Protein AF-A0A948KLA0-F1 (afdb_monomer_lite)

Structure (mmCIF, N/CA/C/O backbone):
data_AF-A0A948KLA0-F1
#
_entry.id   AF-A0A948KLA0-F1
#
loop_
_atom_site.group_PDB
_atom_site.id
_atom_site.type_symbol
_atom_site.label_atom_id
_atom_site.label_alt_id
_atom_site.label_comp_id
_atom_site.label_asym_id
_atom_site.label_entity_id
_atom_site.label_seq_id
_atom_site.pdbx_PDB_ins_code
_atom_site.Cartn_x
_atom_site.Cartn_y
_atom_site.Cartn_z
_atom_site.occupancy
_atom_site.B_iso_or_equiv
_atom_site.auth_seq_id
_atom_site.auth_comp_id
_atom_site.auth_asym_id
_atom_site.auth_atom_id
_atom_site.pdbx_PDB_model_num
ATOM 1 N N . MET A 1 1 ? 24.707 -21.692 -65.905 1.00 50.25 1 MET A N 1
ATOM 2 C CA . MET A 1 1 ? 24.583 -21.407 -64.460 1.00 50.25 1 MET A CA 1
ATOM 3 C C . MET A 1 1 ? 23.212 -20.796 -64.246 1.00 50.25 1 MET A C 1
ATOM 5 O O . MET A 1 1 ? 22.896 -19.837 -64.937 1.00 50.25 1 MET A O 1
ATOM 9 N N . SER A 1 2 ? 22.383 -21.405 -63.399 1.00 45.25 2 SER A N 1
ATOM 10 C CA . SER A 1 2 ? 21.067 -20.872 -63.028 1.00 45.25 2 SER A CA 1
ATOM 11 C C . SER A 1 2 ? 21.257 -19.502 -62.369 1.00 45.25 2 SER A C 1
ATOM 13 O O . SER A 1 2 ? 21.913 -19.408 -61.334 1.00 45.25 2 SER A O 1
ATOM 15 N N . THR A 1 3 ? 20.729 -18.436 -62.968 1.00 53.28 3 THR A N 1
ATOM 16 C CA . THR A 1 3 ? 20.680 -17.093 -62.369 1.00 53.28 3 THR A CA 1
ATOM 17 C C . THR A 1 3 ? 19.474 -16.996 -61.434 1.00 53.28 3 THR A C 1
ATOM 19 O O . THR A 1 3 ? 18.608 -16.142 -61.619 1.00 53.28 3 THR A O 1
ATOM 22 N N . GLY A 1 4 ? 19.367 -17.942 -60.496 1.00 63.50 4 GLY A N 1
ATOM 23 C CA . GLY A 1 4 ? 18.239 -18.039 -59.577 1.00 63.50 4 GLY A CA 1
ATOM 24 C C . GLY A 1 4 ? 18.010 -16.727 -58.834 1.00 63.50 4 GLY A C 1
ATOM 25 O O . GLY A 1 4 ? 18.948 -16.128 -58.306 1.00 63.50 4 GLY A O 1
ATOM 26 N N . VAL A 1 5 ? 16.761 -16.270 -58.836 1.00 75.75 5 VAL A N 1
ATOM 27 C CA . VAL A 1 5 ? 16.339 -15.026 -58.190 1.00 75.75 5 VAL A CA 1
ATOM 28 C C . VAL A 1 5 ? 16.178 -15.284 -56.694 1.00 75.75 5 VAL A C 1
ATOM 30 O O . VAL A 1 5 ? 15.522 -16.244 -56.300 1.00 75.75 5 VAL A O 1
ATOM 33 N N . TRP A 1 6 ? 16.769 -14.426 -55.860 1.00 81.06 6 TRP A N 1
ATOM 34 C CA . TRP A 1 6 ? 16.616 -14.501 -54.408 1.00 81.06 6 TRP A CA 1
ATOM 35 C C . TRP A 1 6 ? 15.143 -14.289 -54.000 1.00 81.06 6 TRP A C 1
ATOM 37 O O . TRP A 1 6 ? 14.544 -13.285 -54.407 1.00 81.06 6 TRP A O 1
ATOM 47 N N . PRO A 1 7 ? 14.535 -15.198 -53.217 1.00 79.25 7 PRO A N 1
ATOM 48 C CA . PRO A 1 7 ? 13.134 -15.081 -52.831 1.00 79.25 7 PRO A CA 1
ATOM 49 C C . PRO A 1 7 ? 12.951 -13.968 -51.792 1.00 79.25 7 PRO A C 1
ATOM 51 O O . PRO A 1 7 ? 13.448 -14.063 -50.672 1.00 79.25 7 PRO A O 1
ATOM 54 N N . LYS A 1 8 ? 12.194 -12.923 -52.149 1.00 68.56 8 LYS A N 1
ATOM 55 C CA . LYS A 1 8 ? 11.947 -11.757 -51.279 1.00 68.56 8 LYS A CA 1
ATOM 56 C C . LYS A 1 8 ? 11.102 -12.062 -50.036 1.00 68.56 8 LYS A C 1
ATOM 58 O O . LYS A 1 8 ? 11.137 -11.299 -49.082 1.00 68.56 8 LYS A O 1
ATOM 63 N N . GLU A 1 9 ? 10.339 -13.153 -50.045 1.00 69.00 9 GLU A N 1
ATOM 64 C CA . GLU A 1 9 ? 9.280 -13.410 -49.055 1.00 69.00 9 GLU A CA 1
ATOM 65 C C . GLU A 1 9 ? 9.730 -14.259 -47.853 1.00 69.00 9 GLU A C 1
ATOM 67 O O . GLU A 1 9 ? 8.922 -14.556 -46.984 1.00 69.00 9 GLU A O 1
ATOM 72 N N . ARG A 1 10 ? 11.005 -14.675 -47.787 1.00 73.88 10 ARG A N 1
ATOM 73 C CA . ARG A 1 10 ? 11.484 -15.661 -46.790 1.00 73.88 10 ARG A CA 1
ATOM 74 C C . ARG A 1 10 ? 12.762 -15.252 -46.057 1.00 73.88 10 ARG A C 1
ATOM 76 O O . ARG A 1 10 ? 13.490 -16.101 -45.555 1.00 73.88 10 ARG A O 1
ATOM 83 N N . HIS A 1 11 ? 13.070 -13.960 -46.027 1.00 77.56 11 HIS A N 1
ATOM 84 C CA . HIS A 1 11 ? 14.331 -13.451 -45.479 1.00 77.56 11 HIS A CA 1
ATOM 85 C C . HIS A 1 11 ? 14.562 -13.874 -44.020 1.00 77.56 11 HIS A C 1
ATOM 87 O O . HIS A 1 11 ? 15.650 -14.355 -43.700 1.00 77.56 11 HIS A O 1
ATOM 93 N N . ASP A 1 12 ? 13.528 -13.793 -43.1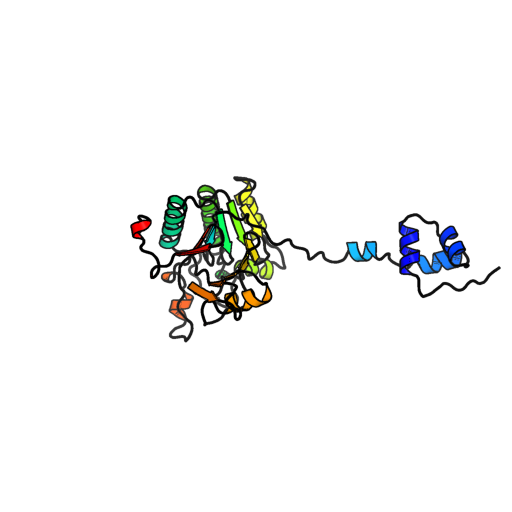83 1.00 73.44 12 ASP A N 1
ATOM 94 C CA . ASP A 1 12 ? 13.625 -14.105 -41.753 1.00 73.44 12 ASP A CA 1
ATOM 95 C C . ASP A 1 12 ? 13.822 -15.609 -41.504 1.00 73.44 12 ASP A C 1
ATOM 97 O O . ASP A 1 12 ? 14.670 -16.007 -40.707 1.00 73.44 12 ASP A O 1
ATOM 101 N N . GLU A 1 13 ? 13.115 -16.467 -42.249 1.00 82.25 13 GLU A N 1
ATOM 102 C CA . GLU A 1 13 ? 13.260 -17.928 -42.164 1.00 82.25 13 GLU A CA 1
ATOM 103 C C . GLU A 1 13 ? 14.663 -18.391 -42.586 1.00 82.25 13 GLU A C 1
ATOM 105 O O . GLU A 1 13 ? 15.268 -19.257 -41.952 1.00 82.25 13 GLU A O 1
ATOM 110 N N . LEU A 1 14 ? 15.207 -17.802 -43.656 1.00 85.88 14 LEU A N 1
ATOM 111 C CA . LEU A 1 14 ? 16.538 -18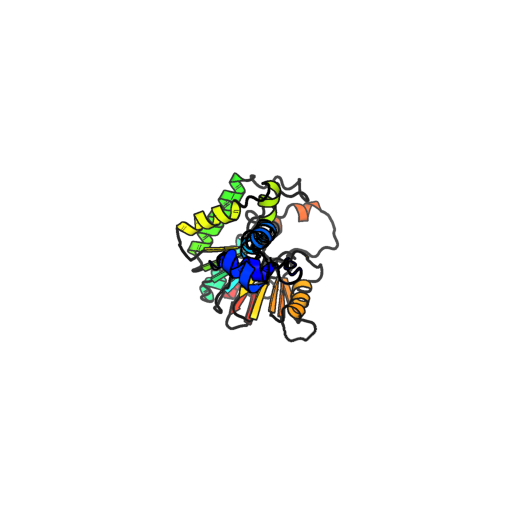.137 -44.165 1.00 85.88 14 LEU A CA 1
ATOM 112 C C . LEU A 1 14 ? 17.646 -17.607 -43.241 1.00 85.88 14 LEU A C 1
ATOM 114 O O . LEU A 1 14 ? 18.677 -18.262 -43.076 1.00 85.88 14 LEU A O 1
ATOM 118 N N . ALA A 1 15 ? 17.427 -16.458 -42.596 1.00 81.25 15 ALA A N 1
ATOM 119 C CA . ALA A 1 15 ? 18.317 -15.944 -41.561 1.00 81.25 15 ALA A CA 1
ATOM 120 C C . ALA A 1 15 ? 18.306 -16.826 -40.302 1.00 81.25 15 ALA A C 1
ATOM 122 O O . ALA A 1 15 ? 19.379 -17.105 -39.762 1.00 81.25 15 ALA A O 1
ATOM 123 N N . ALA A 1 16 ? 17.140 -17.335 -39.891 1.00 81.50 16 ALA A N 1
ATOM 124 C CA . ALA A 1 16 ? 17.010 -18.271 -38.773 1.00 81.50 16 ALA A CA 1
ATOM 125 C C . ALA A 1 16 ? 17.718 -19.613 -39.045 1.00 81.50 16 ALA A C 1
ATOM 127 O O . ALA A 1 16 ? 18.407 -20.142 -38.174 1.00 81.50 16 ALA A O 1
ATOM 128 N N . LEU A 1 17 ? 17.637 -20.145 -40.272 1.00 85.69 17 LEU A N 1
ATOM 129 C CA . LEU A 1 17 ? 18.378 -21.355 -40.661 1.00 85.69 17 LEU A CA 1
ATOM 130 C C . LEU A 1 17 ? 19.895 -21.168 -40.557 1.00 85.69 17 LEU A C 1
ATOM 132 O O . LEU A 1 17 ? 20.597 -22.079 -40.108 1.00 85.69 17 LEU A O 1
ATOM 136 N N . ARG A 1 18 ? 20.405 -19.993 -40.946 1.00 86.00 18 ARG A N 1
ATOM 137 C CA . ARG A 1 18 ? 21.824 -19.646 -40.797 1.00 86.00 18 ARG A CA 1
ATOM 138 C C . ARG A 1 18 ? 22.239 -19.623 -39.325 1.00 86.00 18 ARG A C 1
ATOM 140 O O . ARG A 1 18 ? 23.305 -20.133 -38.996 1.00 86.00 18 ARG A O 1
ATOM 147 N N . GLU A 1 19 ? 21.415 -19.062 -38.442 1.00 80.75 19 GLU A N 1
ATOM 148 C CA . GLU A 1 19 ? 21.686 -19.072 -36.996 1.00 80.75 19 GLU A CA 1
ATOM 149 C C . GLU A 1 19 ? 21.679 -20.469 -36.388 1.00 80.75 19 GLU A C 1
ATOM 151 O O . GLU A 1 19 ? 22.526 -20.777 -35.555 1.00 80.75 19 GLU A O 1
ATOM 156 N N . ALA A 1 20 ? 20.788 -21.339 -36.860 1.00 84.62 20 ALA A N 1
ATOM 157 C CA . ALA A 1 20 ? 20.754 -22.745 -36.472 1.00 84.62 20 ALA A CA 1
ATOM 158 C C . ALA A 1 20 ? 21.959 -23.560 -37.001 1.00 84.62 20 ALA A C 1
ATOM 160 O O . ALA A 1 20 ? 22.010 -24.775 -36.815 1.00 84.62 20 ALA A O 1
ATOM 161 N N . GLY A 1 21 ? 22.931 -22.916 -37.662 1.00 87.81 21 GLY A N 1
ATOM 162 C CA . GLY A 1 21 ? 24.170 -23.530 -38.145 1.00 87.81 21 GLY A CA 1
ATOM 163 C C . GLY A 1 21 ? 24.118 -24.031 -39.590 1.00 87.81 21 GLY A C 1
ATOM 164 O O . GLY A 1 21 ? 25.057 -24.690 -40.041 1.00 87.81 21 GLY A O 1
ATOM 165 N N . THR A 1 22 ? 23.056 -23.726 -40.343 1.00 91.81 22 THR A N 1
ATOM 166 C CA . THR A 1 22 ? 22.963 -24.106 -41.762 1.00 91.81 22 THR A CA 1
ATOM 167 C C . THR A 1 22 ? 23.948 -23.283 -42.591 1.00 91.81 22 THR A C 1
ATOM 169 O O . THR A 1 22 ? 23.996 -22.057 -42.494 1.00 91.81 22 THR A O 1
ATOM 172 N N . THR A 1 23 ? 24.737 -23.947 -43.439 1.00 93.69 23 THR A N 1
ATOM 173 C CA . THR A 1 23 ? 25.730 -23.261 -44.277 1.00 93.69 23 THR A CA 1
ATOM 174 C C . THR A 1 23 ? 25.061 -22.426 -45.371 1.00 93.69 23 THR A C 1
ATOM 176 O O . THR A 1 23 ? 24.019 -22.797 -45.913 1.00 93.69 23 THR A O 1
ATOM 179 N N . THR A 1 24 ? 25.698 -21.320 -45.766 1.00 90.81 24 THR A N 1
ATOM 180 C CA . THR A 1 24 ? 25.234 -20.464 -46.873 1.00 90.81 24 THR A CA 1
ATOM 181 C C . THR A 1 24 ? 25.036 -21.251 -48.169 1.00 90.81 24 THR A C 1
ATOM 183 O O . THR A 1 24 ? 24.081 -20.999 -48.899 1.00 90.81 24 THR A O 1
ATOM 186 N N . LYS A 1 25 ? 25.899 -22.241 -48.431 1.00 94.00 25 LYS A N 1
ATOM 187 C CA . LYS A 1 25 ? 25.778 -23.152 -49.572 1.00 94.00 25 LYS A CA 1
ATOM 188 C C . LYS A 1 25 ? 24.488 -23.976 -49.527 1.00 94.00 25 LYS A C 1
ATOM 190 O O . LYS A 1 25 ? 23.770 -24.015 -50.519 1.00 94.00 25 LYS A O 1
ATOM 195 N N . ALA A 1 26 ? 24.172 -24.583 -48.383 1.00 93.06 26 ALA A N 1
ATOM 196 C CA . ALA A 1 26 ? 22.939 -25.351 -48.220 1.00 93.06 26 ALA A CA 1
ATOM 197 C C . ALA A 1 26 ? 21.697 -24.456 -48.370 1.00 93.06 26 ALA A C 1
ATOM 199 O O . ALA A 1 26 ? 20.745 -24.826 -49.051 1.00 93.06 26 ALA A O 1
ATOM 200 N N . ILE A 1 27 ? 21.735 -23.236 -47.825 1.00 91.69 27 ILE A N 1
ATOM 201 C CA . ILE A 1 27 ? 20.658 -22.252 -48.004 1.00 91.69 27 ILE A CA 1
ATOM 202 C C . ILE A 1 27 ? 20.502 -21.862 -49.484 1.00 91.69 27 ILE A C 1
ATOM 204 O O . ILE A 1 27 ? 19.379 -21.793 -49.979 1.00 91.69 27 ILE A O 1
ATOM 208 N N . ALA A 1 28 ? 21.606 -21.650 -50.208 1.00 91.19 28 ALA A N 1
ATOM 209 C CA . ALA A 1 28 ? 21.594 -21.326 -51.636 1.00 91.19 28 ALA A CA 1
ATOM 210 C C . ALA A 1 28 ? 20.975 -22.447 -52.488 1.00 91.19 28 ALA A C 1
ATOM 212 O O . ALA A 1 28 ? 20.174 -22.171 -53.383 1.00 91.19 28 ALA A O 1
ATOM 213 N N . GLU A 1 29 ? 21.293 -23.705 -52.169 1.00 92.62 29 GLU A N 1
ATOM 214 C CA . GLU A 1 29 ? 20.696 -24.889 -52.796 1.00 92.62 29 GLU A CA 1
ATOM 215 C C . GLU A 1 29 ? 19.183 -24.961 -52.536 1.00 92.62 29 GLU A C 1
ATOM 217 O O . GLU A 1 29 ? 18.417 -25.196 -53.471 1.00 92.62 29 GLU A O 1
ATOM 222 N N . MET A 1 30 ? 18.733 -24.672 -51.307 1.00 90.88 30 MET A N 1
ATOM 223 C CA . MET A 1 30 ? 17.309 -24.670 -50.938 1.00 90.88 30 MET A CA 1
ATOM 224 C C . MET A 1 30 ? 16.481 -23.635 -51.707 1.00 90.88 30 MET A C 1
ATOM 226 O O . MET A 1 30 ? 15.318 -23.888 -52.017 1.00 90.88 30 MET A O 1
ATOM 230 N N . VAL A 1 31 ? 17.058 -22.468 -52.005 1.00 89.06 31 VAL A N 1
ATOM 231 C CA . VAL A 1 31 ? 16.359 -21.375 -52.708 1.00 89.06 31 VAL A CA 1
ATOM 232 C C . VAL A 1 31 ? 16.653 -21.330 -54.210 1.00 89.06 31 VAL A C 1
ATOM 234 O O . VAL A 1 31 ? 16.127 -20.471 -54.915 1.00 89.06 31 VAL A O 1
ATOM 237 N N . GLY A 1 32 ? 17.484 -22.247 -54.715 1.00 91.44 32 GLY A N 1
ATOM 238 C CA . GLY A 1 32 ? 17.813 -22.362 -56.135 1.00 91.44 32 GLY A CA 1
ATOM 239 C C . GLY A 1 32 ? 18.693 -21.235 -56.689 1.00 91.44 32 GLY A C 1
ATOM 240 O O . GLY A 1 32 ? 18.609 -20.949 -57.885 1.00 91.44 32 GLY A O 1
ATOM 241 N N . CYS A 1 33 ? 19.530 -20.594 -55.863 1.00 89.88 33 CYS A N 1
ATOM 242 C CA . CYS A 1 33 ? 20.439 -19.512 -56.269 1.00 89.88 33 CYS A CA 1
ATOM 243 C C . CYS A 1 33 ? 21.924 -19.886 -56.076 1.00 89.88 33 CYS A C 1
ATOM 245 O O . CYS A 1 33 ? 22.255 -20.996 -55.664 1.00 89.88 33 CYS A O 1
ATOM 247 N N . SER A 1 34 ? 22.848 -18.981 -56.422 1.00 91.62 34 SER A N 1
ATOM 248 C CA . SER A 1 34 ? 24.276 -19.203 -56.164 1.00 91.62 34 SER A CA 1
ATOM 249 C C . SER A 1 34 ? 24.642 -18.881 -54.712 1.00 91.62 34 SER A C 1
ATOM 251 O O . SER A 1 34 ? 24.063 -17.988 -54.095 1.00 91.62 34 SER A O 1
ATOM 253 N N . GLU A 1 35 ? 25.669 -19.548 -54.180 1.00 92.19 35 GLU A N 1
ATOM 254 C CA . GLU A 1 35 ? 26.196 -19.266 -52.835 1.00 92.19 35 GLU A CA 1
ATOM 255 C C . GLU A 1 35 ? 26.595 -17.792 -52.661 1.00 92.19 35 GLU A C 1
ATOM 257 O O . GLU A 1 35 ? 26.362 -17.200 -51.610 1.00 92.19 35 GLU A O 1
ATOM 262 N N . GLN A 1 36 ? 27.121 -17.163 -53.717 1.00 90.56 36 GLN A N 1
ATOM 263 C CA . GLN A 1 36 ? 27.480 -15.745 -53.709 1.00 90.56 36 GLN A CA 1
ATOM 264 C C . GLN A 1 36 ? 26.251 -14.830 -53.582 1.00 90.56 36 GLN A C 1
ATOM 266 O O . GLN A 1 36 ? 26.293 -13.854 -52.834 1.00 90.56 36 GLN A O 1
ATOM 271 N N . VAL A 1 37 ? 25.150 -15.153 -54.274 1.00 88.12 37 VAL A N 1
ATOM 272 C CA . VAL A 1 37 ? 23.869 -14.431 -54.161 1.00 88.12 37 VAL A CA 1
ATOM 273 C C . VAL A 1 37 ? 23.294 -14.613 -52.755 1.00 88.12 37 VAL A C 1
ATOM 275 O O . VAL A 1 37 ? 22.918 -13.628 -52.122 1.00 88.12 37 VAL A O 1
ATOM 278 N N . ALA A 1 38 ? 23.308 -15.838 -52.223 1.00 88.00 38 ALA A N 1
ATOM 279 C CA . ALA A 1 38 ? 22.848 -16.110 -50.864 1.00 88.00 38 AL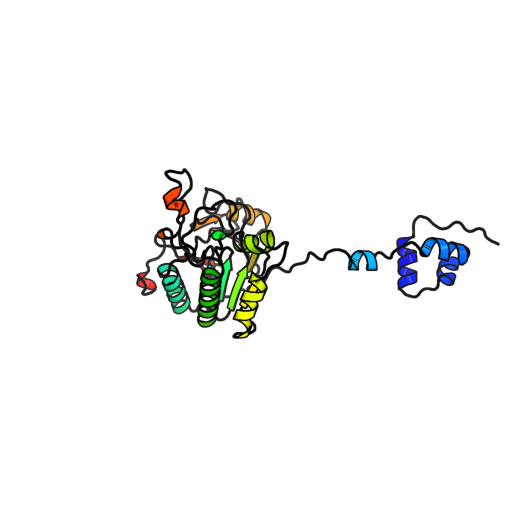A A CA 1
ATOM 280 C C . ALA A 1 38 ? 23.668 -15.376 -49.800 1.00 88.00 38 ALA A C 1
ATOM 282 O O . ALA A 1 38 ? 23.106 -14.739 -48.911 1.00 88.00 38 ALA A O 1
ATOM 283 N N . SER A 1 39 ? 24.996 -15.389 -49.925 1.00 87.75 39 SER A N 1
ATOM 284 C CA . SER A 1 39 ? 25.884 -14.652 -49.027 1.00 87.75 39 SER A CA 1
ATOM 285 C C . SER A 1 39 ? 25.620 -13.150 -49.078 1.00 87.75 39 SER A C 1
ATOM 287 O O . SER A 1 39 ? 25.641 -12.504 -48.035 1.00 87.75 39 SER A O 1
ATOM 289 N N . TYR A 1 40 ? 25.383 -12.589 -50.268 1.00 88.00 40 TYR A N 1
ATOM 290 C CA . TYR A 1 40 ? 25.121 -11.161 -50.428 1.00 88.00 40 TYR A CA 1
ATOM 291 C C . TYR A 1 40 ? 23.821 -10.731 -49.747 1.00 88.00 40 TYR A C 1
ATOM 293 O O . TYR A 1 40 ? 23.805 -9.687 -49.104 1.00 88.00 40 TYR A O 1
ATOM 301 N N . HIS A 1 41 ? 22.755 -11.523 -49.867 1.00 86.62 41 HIS A N 1
ATOM 302 C CA . HIS A 1 41 ? 21.461 -11.181 -49.280 1.00 86.62 41 HIS A CA 1
ATOM 303 C C . HIS A 1 41 ? 21.377 -11.481 -47.783 1.00 86.62 41 HIS A C 1
ATOM 305 O O . HIS A 1 41 ? 20.750 -10.721 -47.057 1.00 86.62 41 HIS A O 1
ATOM 311 N N . LEU A 1 42 ? 22.029 -12.540 -47.297 1.00 85.06 42 LEU A N 1
ATOM 312 C CA . LEU A 1 42 ? 22.005 -12.883 -45.873 1.00 85.06 42 LEU A CA 1
ATOM 313 C C . LEU A 1 42 ? 22.882 -11.961 -45.021 1.00 85.06 42 LEU A C 1
ATOM 315 O O . LEU A 1 42 ? 22.599 -11.807 -43.835 1.00 85.06 42 LEU A O 1
ATOM 319 N N . LYS A 1 43 ? 23.950 -11.362 -45.570 1.00 83.56 43 LYS A N 1
ATOM 320 C CA . LYS A 1 43 ? 24.929 -10.587 -44.779 1.00 83.56 43 LYS A CA 1
ATOM 321 C C . LYS A 1 43 ? 24.302 -9.428 -43.983 1.00 83.56 43 LYS A C 1
ATOM 323 O O . LYS A 1 43 ? 24.777 -9.156 -42.889 1.00 83.56 43 LYS A O 1
ATOM 328 N N . ASP A 1 44 ? 23.244 -8.811 -44.515 1.00 76.44 44 ASP A N 1
ATOM 329 C CA . ASP A 1 44 ? 22.586 -7.631 -43.934 1.00 76.44 44 ASP A CA 1
ATOM 330 C C . ASP A 1 44 ? 21.262 -7.977 -43.229 1.00 76.44 44 ASP A C 1
ATOM 332 O O . ASP A 1 44 ? 20.599 -7.093 -42.693 1.00 76.44 44 ASP A O 1
ATOM 336 N N . ILE A 1 45 ? 20.849 -9.252 -43.236 1.00 79.75 45 ILE A N 1
ATOM 337 C CA . ILE A 1 45 ? 19.656 -9.692 -42.507 1.00 79.75 45 ILE A CA 1
ATOM 338 C C . ILE A 1 45 ? 20.090 -10.043 -41.088 1.00 79.75 45 ILE A C 1
ATOM 340 O O . ILE A 1 45 ? 20.731 -11.077 -40.848 1.00 79.75 45 ILE A O 1
ATOM 344 N N . GLU A 1 46 ? 19.761 -9.150 -40.160 1.00 73.69 46 GLU A N 1
ATOM 345 C CA . GLU A 1 46 ? 19.887 -9.396 -38.733 1.00 73.69 46 GLU A CA 1
ATOM 346 C C . GLU A 1 46 ? 18.780 -10.370 -38.300 1.00 73.69 46 GLU A C 1
ATOM 348 O O . GLU A 1 46 ? 17.612 -10.158 -38.626 1.00 73.69 46 GLU A O 1
ATOM 353 N N . PRO A 1 47 ? 19.120 -11.483 -37.641 1.00 72.62 47 PRO A N 1
ATOM 354 C CA . PRO A 1 47 ? 18.117 -12.447 -37.216 1.00 72.62 47 PRO A CA 1
ATOM 355 C C . PRO A 1 47 ? 17.159 -11.862 -36.176 1.00 72.62 47 PRO A C 1
ATOM 357 O O . PRO A 1 47 ? 17.571 -11.119 -35.285 1.00 72.62 47 PRO A O 1
ATOM 360 N N . LEU A 1 48 ? 15.884 -12.252 -36.262 1.00 71.69 48 LEU A N 1
ATOM 361 C CA . LEU A 1 48 ? 14.842 -11.794 -35.342 1.00 71.69 48 LEU A CA 1
ATOM 362 C C . LEU A 1 48 ? 15.198 -12.071 -33.872 1.00 71.69 48 LEU A C 1
ATOM 364 O O . LEU A 1 48 ? 14.938 -11.229 -33.029 1.00 71.69 48 LEU A O 1
ATOM 368 N N . SER A 1 49 ? 15.829 -13.205 -33.565 1.00 72.12 49 SER A N 1
ATOM 369 C CA . SER A 1 49 ? 16.328 -13.564 -32.225 1.00 72.12 49 SER A CA 1
ATOM 370 C C . SER A 1 49 ? 17.244 -12.484 -31.631 1.00 72.12 49 SER A C 1
ATOM 372 O O . SER A 1 49 ? 16.989 -12.001 -30.535 1.00 72.12 49 SER A O 1
ATOM 374 N N . LYS A 1 50 ? 18.239 -12.016 -32.391 1.00 72.44 50 LYS A N 1
ATOM 375 C CA . LYS A 1 50 ? 19.150 -10.942 -31.976 1.00 72.44 50 LYS A CA 1
ATOM 376 C C . LYS A 1 50 ? 18.451 -9.600 -31.847 1.00 72.44 50 LYS A C 1
ATOM 378 O O . LYS A 1 50 ? 18.811 -8.816 -30.978 1.00 72.44 50 LYS A O 1
ATOM 383 N N . MET A 1 51 ? 17.459 -9.337 -32.701 1.00 73.94 51 MET A N 1
ATOM 384 C CA . MET A 1 51 ? 16.613 -8.156 -32.550 1.00 73.94 51 MET A CA 1
ATOM 385 C C . MET A 1 51 ? 15.778 -8.229 -31.268 1.00 73.94 51 MET A C 1
ATOM 387 O O . MET A 1 51 ? 15.647 -7.216 -30.595 1.00 73.94 51 MET A O 1
ATOM 391 N N . LEU A 1 52 ? 15.241 -9.400 -30.915 1.00 75.19 52 LEU A N 1
ATOM 392 C CA . LEU A 1 52 ? 14.496 -9.615 -29.673 1.00 75.19 52 LEU A CA 1
ATOM 393 C C . LEU A 1 52 ? 15.405 -9.480 -28.439 1.00 75.19 52 LEU A C 1
ATOM 395 O O . LEU A 1 52 ? 14.983 -8.864 -27.468 1.00 75.19 52 LEU A O 1
ATOM 399 N N . ASP A 1 53 ? 16.656 -9.948 -28.505 1.00 75.81 53 ASP A N 1
ATOM 400 C CA . ASP A 1 53 ? 17.640 -9.843 -27.412 1.00 75.81 53 ASP A CA 1
ATOM 401 C C . ASP A 1 53 ? 18.029 -8.391 -27.064 1.00 75.81 53 ASP A C 1
ATOM 403 O O . ASP A 1 53 ? 18.495 -8.120 -25.957 1.00 75.81 53 ASP A O 1
ATOM 407 N N . ILE A 1 54 ? 17.871 -7.450 -28.002 1.00 73.69 54 ILE A N 1
ATOM 408 C CA . ILE A 1 54 ? 18.148 -6.019 -27.783 1.00 73.69 54 ILE A CA 1
ATOM 409 C C . ILE A 1 54 ? 16.890 -5.204 -27.480 1.00 73.69 54 ILE A C 1
ATOM 411 O O . ILE A 1 54 ? 16.997 -3.999 -27.219 1.00 73.69 54 ILE A O 1
ATOM 415 N N . LEU A 1 55 ? 15.702 -5.815 -27.544 1.00 72.69 55 LEU A N 1
ATOM 416 C CA . LEU A 1 55 ? 14.496 -5.121 -27.124 1.00 72.69 55 LEU A CA 1
ATOM 417 C C . LEU A 1 55 ? 14.560 -4.901 -25.609 1.00 72.69 55 LEU A C 1
ATOM 419 O O . LEU A 1 55 ? 14.952 -5.803 -24.869 1.00 72.69 55 LEU A O 1
ATOM 423 N N . PRO A 1 56 ? 14.184 -3.707 -25.126 1.00 63.41 56 PRO A N 1
ATOM 424 C CA . PRO A 1 56 ? 14.029 -3.498 -23.699 1.00 63.41 56 PRO A CA 1
ATOM 425 C C . PRO A 1 56 ? 12.979 -4.473 -23.159 1.00 63.41 56 PRO A C 1
ATOM 427 O O . PRO A 1 56 ? 11.820 -4.442 -23.576 1.00 63.41 56 PRO A O 1
ATOM 430 N N . ASP A 1 57 ? 13.408 -5.330 -22.237 1.00 62.28 57 ASP A N 1
ATOM 431 C CA . ASP A 1 57 ? 12.515 -6.183 -21.471 1.00 62.28 57 ASP A CA 1
ATOM 432 C C . ASP A 1 57 ? 11.790 -5.325 -20.426 1.00 62.28 57 ASP A C 1
ATOM 434 O O . ASP A 1 57 ? 12.409 -4.656 -19.590 1.00 62.28 57 ASP A O 1
ATOM 438 N N . TYR A 1 58 ? 10.464 -5.296 -20.528 1.00 60.50 58 TYR A N 1
ATOM 439 C CA . TYR A 1 58 ? 9.583 -4.581 -19.611 1.00 60.50 58 TYR A CA 1
ATOM 440 C C . TYR A 1 58 ? 8.766 -5.535 -18.735 1.00 60.50 58 TYR A C 1
ATOM 442 O O . TYR A 1 58 ? 7.917 -5.053 -17.978 1.00 60.50 58 TYR A O 1
ATOM 450 N N . ASP A 1 59 ? 9.014 -6.849 -18.797 1.00 57.78 59 ASP A N 1
ATOM 451 C CA . ASP A 1 59 ? 8.340 -7.857 -17.978 1.00 57.78 59 ASP A CA 1
ATOM 452 C C . ASP A 1 59 ? 8.869 -7.797 -16.541 1.00 57.78 59 ASP A C 1
ATOM 454 O O . ASP A 1 59 ? 9.571 -8.672 -16.035 1.00 57.78 59 ASP A O 1
ATOM 458 N N . LYS A 1 60 ? 8.522 -6.720 -15.836 1.00 72.94 60 LYS A N 1
ATOM 459 C CA . LYS A 1 60 ? 8.671 -6.682 -14.389 1.00 72.94 60 LYS A CA 1
ATOM 460 C C . LYS A 1 60 ? 7.521 -7.466 -13.771 1.00 72.94 60 LYS A C 1
ATOM 462 O O . LYS A 1 60 ? 6.356 -7.073 -13.866 1.00 72.94 60 LYS A O 1
ATOM 467 N N . GLU A 1 61 ? 7.851 -8.580 -13.131 1.00 86.56 61 GLU A N 1
ATOM 468 C CA . GLU A 1 61 ? 6.872 -9.370 -12.396 1.00 86.56 61 GLU A CA 1
ATOM 469 C C . GLU A 1 61 ? 6.300 -8.569 -11.220 1.00 86.56 61 GLU A C 1
ATOM 471 O O . GLU A 1 61 ? 7.024 -7.985 -10.411 1.00 86.56 61 GLU A O 1
ATOM 476 N N . ILE A 1 62 ? 4.971 -8.559 -11.110 1.00 94.19 62 ILE A N 1
ATOM 477 C CA . ILE A 1 62 ? 4.284 -7.979 -9.957 1.00 94.19 62 ILE A CA 1
ATOM 478 C C . ILE A 1 62 ? 4.495 -8.904 -8.759 1.00 94.19 62 ILE A C 1
ATOM 480 O O . ILE A 1 62 ? 4.196 -10.099 -8.842 1.00 94.19 62 ILE A O 1
ATOM 484 N N . LEU A 1 63 ? 4.947 -8.345 -7.633 1.00 95.81 63 LEU A N 1
ATOM 485 C CA . LEU A 1 63 ? 5.164 -9.116 -6.410 1.00 95.81 63 LEU A CA 1
ATOM 486 C C . LEU A 1 63 ? 3.875 -9.794 -5.932 1.00 95.81 63 LEU A C 1
ATOM 488 O O . LEU A 1 63 ? 2.810 -9.173 -5.846 1.00 95.81 63 LEU A O 1
ATOM 492 N N . GLN A 1 64 ? 4.012 -11.073 -5.584 1.00 97.44 64 GLN A N 1
ATOM 493 C CA . GLN A 1 64 ? 2.933 -11.943 -5.125 1.00 97.44 64 GLN A CA 1
ATOM 494 C C . GLN A 1 64 ? 3.040 -12.162 -3.617 1.00 97.44 64 GLN A C 1
ATOM 496 O O . GLN A 1 64 ? 3.935 -12.857 -3.138 1.00 97.44 64 GLN A O 1
ATOM 501 N N . ILE A 1 65 ? 2.089 -11.615 -2.873 1.00 97.94 65 ILE A N 1
ATOM 502 C CA . ILE A 1 65 ? 1.894 -11.888 -1.455 1.00 97.94 65 ILE A CA 1
ATOM 503 C C . ILE A 1 65 ? 1.072 -13.181 -1.324 1.00 97.94 65 ILE A C 1
ATOM 505 O O . ILE A 1 65 ? -0.017 -13.272 -1.909 1.00 97.94 65 ILE A O 1
ATOM 509 N N . PRO A 1 66 ? 1.533 -14.175 -0.542 1.00 97.12 66 PRO A N 1
ATOM 510 C CA . PRO A 1 66 ? 0.769 -15.394 -0.291 1.00 97.12 66 PRO A CA 1
ATOM 511 C C . PRO A 1 66 ? -0.617 -15.112 0.306 1.00 97.12 66 PRO A C 1
ATOM 513 O O . PRO A 1 66 ? -0.798 -14.159 1.063 1.00 97.12 66 PRO A O 1
ATOM 516 N N . ASP A 1 67 ? -1.594 -15.981 0.027 1.00 97.38 67 ASP A N 1
ATOM 517 C CA . ASP A 1 67 ? -2.950 -15.884 0.589 1.00 97.38 67 ASP A CA 1
ATOM 518 C C . ASP A 1 67 ? -2.979 -16.254 2.088 1.00 97.38 67 ASP A C 1
ATOM 520 O O . ASP A 1 67 ? -3.406 -17.338 2.491 1.00 97.38 67 ASP A O 1
ATOM 524 N N . ARG A 1 68 ? -2.478 -15.351 2.936 1.00 97.25 68 ARG A N 1
ATOM 525 C CA . ARG A 1 68 ? -2.442 -15.481 4.399 1.00 97.25 68 ARG A CA 1
ATOM 526 C C . ARG A 1 68 ? -2.733 -14.136 5.076 1.00 97.25 68 ARG A C 1
ATOM 528 O O . ARG A 1 68 ? -2.787 -13.114 4.393 1.00 97.25 68 ARG A O 1
ATOM 535 N N . PRO A 1 69 ? -2.979 -14.104 6.401 1.00 98.56 69 PRO A N 1
ATOM 536 C CA . PRO A 1 69 ? -3.327 -12.865 7.083 1.00 98.56 69 PRO A CA 1
ATOM 537 C C . PRO A 1 69 ? -2.257 -11.784 6.899 1.00 98.56 69 PRO A C 1
ATOM 539 O O . PRO A 1 69 ? -1.094 -12.016 7.223 1.00 98.56 69 PRO A O 1
ATOM 542 N N . CYS A 1 70 ? -2.664 -10.610 6.424 1.00 98.75 70 CYS A N 1
ATOM 543 C CA . CYS A 1 70 ? -1.761 -9.522 6.055 1.00 98.75 70 CYS A CA 1
ATOM 544 C C . CYS A 1 70 ? -2.364 -8.172 6.454 1.00 98.75 70 CYS A C 1
ATOM 546 O O . CYS A 1 70 ? -3.552 -7.926 6.231 1.00 98.75 70 CYS A O 1
ATOM 548 N N . ALA A 1 71 ? -1.566 -7.297 7.057 1.00 98.88 71 ALA A N 1
ATOM 549 C CA . ALA A 1 71 ? -1.952 -5.912 7.280 1.00 98.88 71 ALA A CA 1
ATOM 550 C C . ALA A 1 71 ? -1.709 -5.107 6.002 1.00 98.88 71 ALA A C 1
ATOM 552 O O . ALA A 1 71 ? -0.625 -5.164 5.435 1.00 98.88 71 ALA A O 1
ATOM 553 N N . LEU A 1 72 ? -2.709 -4.353 5.557 1.00 98.88 72 LEU A N 1
ATOM 554 C CA . LEU A 1 72 ? -2.652 -3.534 4.351 1.00 98.88 72 LEU A CA 1
ATOM 555 C C . LEU A 1 72 ? -2.564 -2.070 4.771 1.00 98.88 72 LEU A C 1
ATOM 557 O O . LEU A 1 72 ? -3.511 -1.526 5.341 1.00 98.88 72 LEU A O 1
ATOM 561 N N . THR A 1 73 ? -1.420 -1.449 4.509 1.00 98.81 73 THR A N 1
ATOM 562 C CA . THR A 1 73 ? -1.125 -0.057 4.865 1.00 98.81 73 THR A CA 1
ATOM 563 C C . THR A 1 73 ? -0.661 0.711 3.636 1.00 98.81 73 THR A C 1
ATOM 565 O O . THR A 1 73 ? -0.251 0.108 2.648 1.00 98.81 73 THR A O 1
ATOM 568 N N . ALA A 1 74 ? -0.709 2.034 3.700 1.00 98.50 74 ALA A N 1
ATOM 569 C CA . ALA A 1 74 ? -0.281 2.923 2.629 1.00 98.50 74 ALA A CA 1
ATOM 570 C C . ALA A 1 74 ? 0.096 4.291 3.200 1.00 98.50 74 ALA A C 1
ATOM 572 O O . ALA A 1 74 ? -0.145 4.544 4.390 1.00 98.50 74 ALA A O 1
ATOM 573 N N . ASP A 1 75 ? 0.662 5.155 2.355 1.00 97.81 75 ASP A N 1
ATOM 574 C CA . ASP A 1 75 ? 0.748 6.600 2.592 1.00 97.81 75 ASP A CA 1
ATOM 575 C C . ASP A 1 75 ? 1.313 6.910 3.993 1.00 97.81 75 ASP A C 1
ATOM 577 O O . ASP A 1 75 ? 0.744 7.647 4.806 1.00 97.81 75 ASP A O 1
ATOM 581 N N . TRP A 1 76 ? 2.429 6.258 4.339 1.00 97.88 76 TRP A N 1
ATOM 582 C CA . TRP A 1 76 ? 3.103 6.518 5.612 1.00 97.88 76 TRP A CA 1
ATOM 583 C C . TRP A 1 76 ? 3.704 7.916 5.613 1.00 97.88 76 TRP A C 1
ATOM 585 O O . TRP A 1 76 ? 3.734 8.572 6.657 1.00 97.88 76 TRP A O 1
ATOM 595 N N . HIS A 1 77 ? 4.186 8.368 4.454 1.00 94.75 77 HIS A N 1
ATOM 596 C CA . HIS A 1 77 ? 4.881 9.635 4.294 1.00 94.75 77 HIS A CA 1
ATOM 597 C C . HIS A 1 77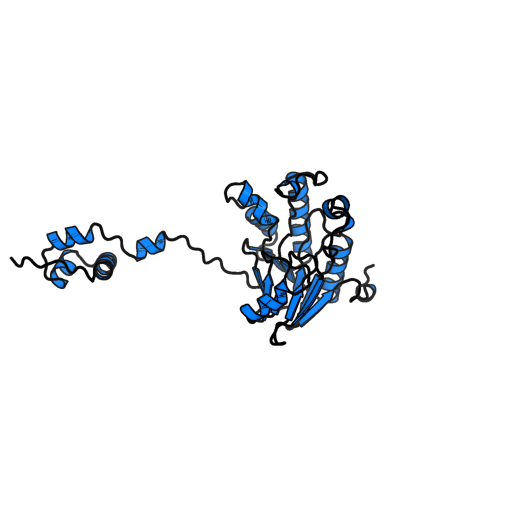 ? 5.985 9.813 5.335 1.00 94.75 77 HIS A C 1
ATOM 599 O O . HIS A 1 77 ? 6.067 10.861 5.971 1.00 94.75 77 HIS A O 1
ATOM 605 N N . ALA A 1 78 ? 6.829 8.806 5.578 1.00 93.94 78 ALA A N 1
ATOM 606 C CA . ALA A 1 78 ? 7.942 8.953 6.508 1.00 93.94 78 ALA A CA 1
ATOM 607 C C . ALA A 1 78 ? 8.805 10.168 6.098 1.00 93.94 78 ALA A C 1
ATOM 609 O O . ALA A 1 78 ? 9.199 10.254 4.933 1.00 93.94 78 ALA A O 1
ATOM 610 N N . PRO A 1 79 ? 9.085 11.109 7.028 1.00 92.31 79 PRO A N 1
ATOM 611 C CA . PRO A 1 79 ? 9.010 10.977 8.493 1.00 92.31 79 PRO A CA 1
ATOM 612 C C . PRO A 1 79 ? 7.705 11.454 9.174 1.00 92.31 79 PRO A C 1
ATOM 614 O O . PRO A 1 79 ? 7.648 11.550 10.402 1.00 92.31 79 PRO A O 1
ATOM 617 N N . TYR A 1 80 ? 6.666 11.776 8.414 1.00 92.62 80 TYR A N 1
ATOM 618 C CA . TYR A 1 80 ? 5.414 12.383 8.871 1.00 92.62 80 TYR A CA 1
ATOM 619 C C . TYR A 1 80 ? 4.327 11.390 9.299 1.00 92.62 80 TYR A C 1
ATOM 621 O O . TYR A 1 80 ? 3.217 11.812 9.627 1.00 92.62 80 TYR A O 1
ATOM 629 N N . PHE A 1 81 ? 4.635 10.094 9.373 1.00 95.31 81 PHE A N 1
ATOM 630 C CA . PHE A 1 81 ? 3.695 9.093 9.871 1.00 95.31 81 PHE A CA 1
ATOM 631 C C . PHE A 1 81 ? 3.247 9.365 11.321 1.00 95.31 81 PHE A C 1
ATOM 633 O O . PHE A 1 81 ? 3.909 10.036 12.134 1.00 95.31 81 PHE A O 1
ATOM 640 N N . SER A 1 82 ? 2.082 8.829 11.665 1.00 97.12 82 SER A N 1
ATOM 641 C CA . SER A 1 82 ? 1.495 8.905 12.991 1.00 97.12 82 SER A CA 1
ATOM 642 C C . SER A 1 82 ? 2.018 7.789 13.881 1.00 97.12 82 SER A C 1
ATOM 644 O O . SER A 1 82 ? 1.854 6.597 13.624 1.00 97.12 82 SER A O 1
ATOM 646 N N . LYS A 1 83 ? 2.605 8.195 15.009 1.00 96.50 83 LYS A N 1
ATOM 647 C CA . LYS A 1 83 ? 3.026 7.261 16.059 1.00 96.50 83 LYS A CA 1
ATOM 648 C C . LYS A 1 83 ? 1.835 6.506 16.649 1.00 96.50 83 LYS A C 1
ATOM 650 O O . LYS A 1 83 ? 2.002 5.363 17.062 1.00 96.50 83 LYS A O 1
ATOM 655 N N . LEU A 1 84 ? 0.664 7.144 16.704 1.00 97.12 84 LEU A N 1
ATOM 656 C CA . LEU A 1 84 ? -0.560 6.518 17.191 1.00 97.12 84 LEU A CA 1
ATOM 657 C C . LEU A 1 84 ? -0.997 5.393 16.248 1.00 97.12 84 LEU A C 1
ATOM 659 O O . LEU A 1 84 ? -1.179 4.266 16.697 1.00 97.12 84 LEU A O 1
ATOM 663 N N . TRP A 1 85 ? -1.059 5.663 14.942 1.00 98.12 85 TRP A N 1
ATOM 664 C CA . TRP A 1 85 ? -1.432 4.647 13.954 1.00 98.12 85 TRP A CA 1
ATOM 665 C C . TRP A 1 85 ? -0.435 3.498 13.891 1.00 98.12 85 TRP A C 1
ATOM 667 O O . TRP A 1 85 ? -0.849 2.345 13.856 1.00 98.12 85 TRP A O 1
ATOM 677 N N . LEU A 1 86 ? 0.867 3.774 14.007 1.00 98.19 86 LEU A N 1
ATOM 678 C CA . LEU A 1 86 ? 1.871 2.718 14.150 1.00 98.19 86 LEU A CA 1
ATOM 679 C C . LEU A 1 86 ? 1.611 1.832 15.383 1.00 98.19 86 LEU A C 1
ATOM 681 O O . LEU A 1 86 ? 1.666 0.609 15.281 1.00 98.19 86 LEU A O 1
ATOM 685 N N . ARG A 1 87 ? 1.311 2.418 16.550 1.00 98.12 87 ARG A N 1
ATOM 686 C CA . ARG A 1 87 ? 0.991 1.643 17.765 1.00 98.12 87 ARG A CA 1
ATOM 687 C C . ARG A 1 87 ? -0.267 0.798 17.584 1.00 98.12 87 ARG A C 1
ATOM 689 O O . ARG A 1 87 ? -0.265 -0.368 17.970 1.00 98.12 87 ARG A O 1
ATOM 696 N N . ARG A 1 88 ? -1.305 1.364 16.965 1.00 98.50 88 ARG A N 1
ATOM 697 C CA . ARG A 1 88 ? -2.555 0.664 16.639 1.00 98.50 88 ARG A CA 1
ATOM 698 C C . ARG A 1 88 ? -2.310 -0.507 15.694 1.00 98.50 88 ARG A C 1
ATOM 700 O O . ARG A 1 88 ? -2.763 -1.608 15.986 1.00 98.50 88 ARG A O 1
ATOM 707 N N . LEU A 1 89 ? -1.526 -0.307 14.635 1.00 98.69 89 LEU A N 1
ATOM 708 C CA . LEU A 1 89 ? -1.110 -1.368 13.716 1.00 98.69 89 LEU A CA 1
ATOM 709 C C . LEU A 1 89 ? -0.440 -2.521 14.468 1.00 98.69 89 LEU A C 1
ATOM 711 O O . LEU A 1 89 ? -0.851 -3.671 14.321 1.00 98.69 89 LEU A O 1
ATOM 715 N N . ILE A 1 90 ? 0.550 -2.213 15.309 1.00 98.50 90 ILE A N 1
ATOM 716 C CA . ILE A 1 90 ? 1.278 -3.222 16.088 1.00 98.50 90 ILE A CA 1
ATOM 717 C C . ILE A 1 90 ? 0.329 -3.983 17.020 1.00 98.50 90 ILE A C 1
ATOM 719 O O . ILE A 1 90 ? 0.371 -5.213 17.061 1.00 98.50 90 ILE A O 1
ATOM 723 N N . ALA A 1 91 ? -0.536 -3.279 17.750 1.00 98.44 91 ALA A N 1
ATOM 724 C CA . ALA A 1 91 ? -1.457 -3.898 18.698 1.00 98.44 91 ALA A CA 1
ATOM 725 C C . ALA A 1 91 ? -2.499 -4.788 18.012 1.00 98.44 91 ALA A C 1
ATOM 727 O O . ALA A 1 91 ? -2.695 -5.933 18.427 1.00 98.44 91 ALA A O 1
ATOM 728 N N . VAL A 1 92 ? -3.105 -4.310 16.920 1.00 98.62 92 VAL A N 1
ATOM 729 C CA . VAL A 1 92 ? -4.046 -5.090 16.105 1.00 98.62 92 VAL A CA 1
ATOM 730 C C . VAL A 1 92 ? -3.364 -6.338 15.555 1.00 98.62 92 VAL A C 1
ATOM 732 O O . VAL A 1 92 ? -3.869 -7.444 15.744 1.00 98.62 92 VAL A O 1
ATOM 735 N N . CYS A 1 93 ? -2.196 -6.195 14.926 1.00 98.50 93 CYS A N 1
ATOM 736 C CA . CYS A 1 93 ? -1.500 -7.329 14.317 1.00 98.50 93 CYS A CA 1
ATOM 737 C C . CYS A 1 93 ? -1.054 -8.354 15.362 1.00 98.50 93 CYS A C 1
ATOM 739 O O . CYS A 1 93 ? -1.231 -9.554 15.159 1.00 98.50 93 CYS A O 1
ATOM 741 N N . THR A 1 94 ? -0.566 -7.889 16.514 1.00 98.00 94 THR A N 1
ATOM 742 C CA . THR A 1 94 ? -0.199 -8.757 17.639 1.00 98.00 94 THR A CA 1
ATOM 743 C C . THR A 1 94 ? -1.411 -9.533 18.145 1.00 98.00 94 THR A C 1
ATOM 745 O O . THR A 1 94 ? -1.342 -10.754 18.271 1.00 98.00 94 THR A O 1
ATOM 748 N N . LYS A 1 95 ? -2.542 -8.853 18.381 1.00 98.00 95 LYS A N 1
ATOM 749 C CA . LYS A 1 95 ? -3.768 -9.490 18.878 1.00 98.00 95 LYS A CA 1
ATOM 750 C C . LYS A 1 95 ? -4.353 -10.489 17.877 1.00 98.00 95 LYS A C 1
ATOM 752 O O . LYS A 1 95 ? -4.837 -11.544 18.277 1.00 98.00 95 LYS A O 1
ATOM 757 N N . LEU A 1 96 ? -4.325 -10.167 16.584 1.00 97.94 96 LEU A N 1
ATOM 758 C CA . LEU A 1 96 ? -4.914 -11.001 15.532 1.00 97.94 96 LEU A CA 1
ATOM 759 C C . LEU A 1 96 ? -3.973 -12.099 15.010 1.00 97.94 96 LEU A C 1
ATOM 761 O O . LEU A 1 96 ? -4.430 -12.961 14.251 1.00 97.94 96 LEU A O 1
ATOM 765 N N . GLY A 1 97 ? -2.698 -12.082 15.414 1.00 97.94 97 GLY A N 1
ATOM 766 C CA . GLY A 1 97 ? -1.666 -12.994 14.922 1.00 97.94 97 GLY A CA 1
ATOM 767 C C . GLY A 1 97 ? -1.283 -12.738 13.461 1.00 97.94 97 GLY A C 1
ATOM 768 O O . GLY A 1 97 ? -0.957 -13.679 12.745 1.00 97.94 97 GLY A O 1
ATOM 769 N N . VAL A 1 98 ? -1.371 -11.489 13.002 1.00 98.56 98 VAL A N 1
ATOM 770 C CA . VAL A 1 98 ? -0.982 -11.079 11.644 1.00 98.56 98 VAL A CA 1
ATOM 771 C C . VAL A 1 98 ? 0.520 -10.826 11.625 1.00 98.56 98 VAL A C 1
ATOM 773 O O . VAL A 1 98 ? 1.028 -10.057 12.443 1.00 98.56 98 VAL A O 1
ATOM 776 N N . LYS A 1 99 ? 1.224 -11.497 10.712 1.00 98.25 99 LYS A N 1
ATOM 777 C CA . LYS A 1 99 ? 2.690 -11.462 10.608 1.00 98.25 99 LYS A CA 1
ATOM 778 C C . LYS A 1 99 ? 3.209 -10.873 9.306 1.00 98.25 99 LYS A C 1
ATOM 780 O O . LYS A 1 99 ? 4.391 -10.562 9.243 1.00 98.25 99 LYS A O 1
ATOM 785 N N . ASP A 1 100 ? 2.328 -10.617 8.348 1.00 98.62 100 ASP A N 1
ATOM 786 C CA . ASP A 1 100 ? 2.682 -9.990 7.081 1.00 98.62 100 ASP A CA 1
ATOM 787 C C . ASP A 1 100 ? 2.209 -8.543 7.050 1.00 98.62 100 ASP A C 1
ATOM 789 O O . ASP A 1 100 ? 1.108 -8.228 7.516 1.00 98.62 100 ASP A O 1
ATOM 793 N N . LEU A 1 101 ? 3.013 -7.684 6.434 1.00 98.88 101 LEU A N 1
ATOM 794 C CA . LEU A 1 101 ? 2.690 -6.288 6.180 1.00 98.88 101 LEU A CA 1
ATOM 795 C C . LEU A 1 101 ? 2.840 -5.981 4.691 1.00 98.88 101 LEU A C 1
ATOM 797 O O . LEU A 1 101 ? 3.902 -6.198 4.120 1.00 98.88 101 LEU A O 1
ATOM 801 N N . ALA A 1 102 ? 1.800 -5.415 4.091 1.00 98.81 102 ALA A N 1
ATOM 802 C CA . ALA A 1 102 ? 1.850 -4.763 2.794 1.00 98.81 102 ALA A CA 1
ATOM 803 C C . ALA A 1 102 ? 1.866 -3.238 2.978 1.00 98.81 102 ALA A C 1
ATOM 805 O O . ALA A 1 102 ? 1.052 -2.670 3.715 1.00 98.81 102 ALA A O 1
ATOM 806 N N . ILE A 1 103 ? 2.793 -2.582 2.289 1.00 98.75 103 ILE A N 1
ATOM 807 C CA . ILE A 1 103 ? 2.944 -1.133 2.201 1.00 98.75 103 ILE A CA 1
ATOM 808 C C . ILE A 1 103 ? 2.694 -0.751 0.745 1.00 98.75 103 ILE A C 1
ATOM 810 O O . ILE A 1 103 ? 3.505 -1.030 -0.140 1.00 98.75 103 ILE A O 1
ATOM 814 N N . VAL A 1 104 ? 1.535 -0.156 0.501 1.00 98.56 104 VAL A N 1
ATOM 815 C CA . VAL A 1 104 ? 1.025 0.140 -0.833 1.00 98.56 104 VAL A CA 1
ATOM 816 C C . VAL A 1 104 ? 1.331 1.597 -1.164 1.00 98.56 104 VAL A C 1
ATOM 818 O O . VAL A 1 104 ? 0.480 2.458 -0.988 1.00 98.56 104 VAL A O 1
ATOM 821 N N . GLY A 1 105 ? 2.566 1.863 -1.591 1.00 97.75 105 GLY A N 1
ATOM 822 C CA . GLY A 1 105 ? 3.021 3.190 -2.004 1.00 97.75 105 GLY A CA 1
ATOM 823 C C . GLY A 1 105 ? 3.236 4.205 -0.879 1.00 97.75 105 GLY A C 1
ATOM 824 O O . GLY A 1 105 ? 2.832 4.011 0.273 1.00 97.75 105 GLY A O 1
ATOM 825 N N . ASP A 1 106 ? 3.941 5.282 -1.241 1.00 97.06 106 ASP A N 1
ATOM 826 C CA . ASP A 1 106 ? 4.191 6.490 -0.447 1.00 97.06 106 ASP A CA 1
ATOM 827 C C . ASP A 1 106 ? 4.631 6.192 1.004 1.00 97.06 106 ASP A C 1
ATOM 829 O O . ASP A 1 106 ? 4.187 6.798 1.987 1.00 97.06 106 ASP A O 1
ATOM 833 N N . PHE A 1 107 ? 5.557 5.240 1.153 1.00 97.56 107 PHE A N 1
ATOM 834 C CA . PHE A 1 107 ? 6.220 4.961 2.423 1.00 97.56 107 PHE A CA 1
ATOM 835 C C . PHE A 1 107 ? 7.189 6.087 2.794 1.00 97.56 107 PHE A C 1
ATOM 837 O O . PHE A 1 107 ? 7.213 6.550 3.936 1.00 97.56 107 PHE A O 1
ATOM 844 N N . ALA A 1 108 ? 7.985 6.526 1.821 1.00 94.25 108 ALA A N 1
ATOM 845 C CA . ALA A 1 108 ? 8.996 7.565 1.911 1.00 94.25 108 ALA A CA 1
ATOM 846 C C . ALA A 1 108 ? 8.475 8.857 1.273 1.00 94.25 108 ALA A C 1
ATOM 848 O O . ALA A 1 108 ? 8.239 8.913 0.072 1.00 94.25 108 ALA A O 1
ATOM 849 N N . ASP A 1 109 ? 8.339 9.929 2.056 1.00 90.12 109 ASP A N 1
ATOM 850 C CA . ASP A 1 109 ? 7.679 11.142 1.569 1.00 90.12 109 ASP A CA 1
ATOM 851 C C . ASP A 1 109 ? 8.522 11.951 0.567 1.00 90.12 109 ASP A C 1
ATOM 853 O O . ASP A 1 109 ? 8.041 12.359 -0.496 1.00 90.12 109 ASP A O 1
ATOM 857 N N . MET A 1 110 ? 9.781 12.223 0.927 1.00 85.75 110 MET A N 1
ATOM 858 C CA . MET A 1 110 ? 10.738 12.990 0.120 1.00 85.75 110 MET A CA 1
ATOM 859 C C . MET A 1 110 ? 10.166 14.309 -0.450 1.00 85.75 110 MET A C 1
ATOM 861 O O . MET A 1 110 ? 10.509 14.727 -1.564 1.00 85.75 110 MET A O 1
ATOM 865 N N . SER A 1 111 ? 9.288 14.993 0.295 1.00 81.31 111 SER A N 1
ATOM 866 C CA . SER A 1 111 ? 8.645 16.260 -0.104 1.00 81.31 111 SER A CA 1
ATOM 867 C C . SER A 1 111 ? 9.624 17.346 -0.529 1.00 81.31 111 SER A C 1
ATOM 869 O O . SER A 1 111 ? 9.320 18.116 -1.440 1.00 81.31 111 SER A O 1
ATOM 871 N N . TRP A 1 112 ? 10.831 17.382 0.038 1.00 78.12 112 TRP A N 1
ATOM 872 C CA . TRP A 1 112 ? 11.874 18.345 -0.331 1.00 78.12 112 TRP A CA 1
ATOM 873 C C . TRP A 1 112 ? 12.334 18.225 -1.801 1.00 78.12 112 TRP A C 1
ATOM 875 O O . TRP A 1 112 ? 12.888 19.176 -2.356 1.00 78.12 112 TRP A O 1
ATOM 885 N N . ILE A 1 113 ? 12.054 17.098 -2.469 1.00 79.12 113 ILE A N 1
ATOM 886 C CA . ILE A 1 113 ? 12.296 16.875 -3.905 1.00 79.12 113 ILE A CA 1
ATOM 887 C C . ILE A 1 113 ? 11.080 17.275 -4.769 1.00 79.12 113 ILE A C 1
ATOM 889 O O . ILE A 1 113 ? 11.185 17.428 -5.997 1.00 79.12 113 ILE A O 1
ATOM 893 N N . SER A 1 114 ? 9.909 17.475 -4.162 1.00 76.19 114 SER A N 1
ATOM 894 C CA . SER A 1 114 ? 8.654 17.736 -4.867 1.00 76.19 114 SER A CA 1
ATOM 895 C C . SER A 1 114 ? 8.729 18.984 -5.753 1.00 76.19 114 SER A C 1
ATOM 897 O O . SER A 1 114 ? 9.272 20.030 -5.392 1.00 76.19 114 SER A O 1
ATOM 899 N N . ARG A 1 115 ? 8.150 18.887 -6.956 1.00 67.12 115 ARG A N 1
ATOM 900 C CA . ARG A 1 115 ? 7.950 20.049 -7.841 1.00 67.12 115 ARG A CA 1
ATOM 901 C C . ARG A 1 115 ? 6.761 20.904 -7.395 1.00 67.12 115 ARG A C 1
ATOM 903 O O . ARG A 1 115 ? 6.766 22.105 -7.649 1.00 67.12 115 ARG A O 1
ATOM 910 N N . PHE A 1 116 ? 5.776 20.291 -6.736 1.00 60.62 116 PHE A N 1
ATOM 911 C CA . PHE A 1 116 ? 4.506 20.918 -6.367 1.00 60.62 116 PHE A CA 1
ATOM 912 C C . PHE A 1 116 ? 4.583 21.673 -5.039 1.00 60.62 116 PHE A C 1
ATOM 914 O O . PHE A 1 116 ? 3.963 22.723 -4.893 1.00 60.62 116 PHE A O 1
ATOM 921 N N . VAL A 1 117 ? 5.389 21.184 -4.093 1.00 56.72 117 VAL A N 1
ATOM 922 C CA . VAL A 1 117 ? 5.491 21.759 -2.747 1.00 56.72 117 VAL A CA 1
ATOM 923 C C . VAL A 1 117 ? 6.943 22.130 -2.452 1.00 56.72 117 VAL A C 1
ATOM 925 O O . VAL A 1 117 ? 7.634 21.486 -1.680 1.00 56.72 117 VAL A O 1
ATOM 928 N N . ARG A 1 118 ? 7.426 23.240 -3.024 1.00 52.00 118 ARG A N 1
ATOM 929 C CA . ARG A 1 118 ? 8.737 23.825 -2.648 1.00 52.00 118 ARG A CA 1
ATOM 930 C C . ARG A 1 118 ? 8.757 24.447 -1.235 1.00 52.00 118 ARG A C 1
ATOM 932 O O . ARG A 1 118 ? 9.709 25.137 -0.883 1.00 52.00 118 ARG A O 1
ATOM 939 N N . LYS A 1 119 ? 7.677 24.292 -0.459 1.00 50.47 119 LYS A N 1
ATOM 940 C CA . LYS A 1 119 ? 7.420 25.016 0.800 1.00 50.47 119 LYS A CA 1
ATOM 941 C C . LYS A 1 119 ? 7.499 24.149 2.059 1.00 50.47 119 LYS A C 1
ATOM 943 O O . LYS A 1 119 ? 7.441 24.727 3.144 1.00 50.47 119 LYS A O 1
ATOM 948 N N . GLU A 1 120 ? 7.631 22.829 1.929 1.00 52.53 120 GLU A N 1
ATOM 949 C CA . GLU A 1 120 ? 7.796 21.903 3.057 1.00 52.53 120 GLU A CA 1
ATOM 950 C C . GLU A 1 120 ? 9.263 21.901 3.501 1.00 52.53 120 GLU A C 1
ATOM 952 O O . GLU A 1 120 ? 10.075 21.079 3.098 1.00 52.53 120 GLU A O 1
ATOM 957 N N . GLN A 1 121 ? 9.627 22.910 4.296 1.00 51.72 121 GLN A N 1
ATOM 958 C CA . GLN A 1 121 ? 10.993 23.104 4.805 1.00 51.72 121 GLN A CA 1
ATOM 959 C C . GLN A 1 121 ? 11.226 22.478 6.186 1.00 51.72 121 GLN A C 1
ATOM 961 O O . GLN A 1 121 ? 12.283 22.668 6.782 1.00 51.72 121 GLN A O 1
ATOM 966 N N . ARG A 1 122 ? 10.237 21.761 6.734 1.00 56.44 122 ARG A N 1
ATOM 967 C CA . ARG A 1 122 ? 10.356 21.131 8.060 1.00 56.44 122 ARG A CA 1
ATOM 968 C C . ARG A 1 122 ? 10.983 19.734 8.020 1.00 56.44 122 ARG A C 1
ATOM 970 O O . ARG A 1 122 ? 11.355 19.226 9.074 1.00 56.44 122 ARG A O 1
ATOM 977 N N . GLY A 1 123 ? 11.085 19.111 6.843 1.00 56.97 123 GLY A N 1
ATOM 978 C CA . GLY A 1 123 ? 11.849 17.876 6.645 1.00 56.97 123 GLY A CA 1
ATOM 979 C C . GLY A 1 123 ? 13.346 18.172 6.662 1.00 56.97 123 GLY A C 1
ATOM 980 O O . GLY A 1 123 ? 13.788 19.150 6.065 1.00 56.97 123 GLY A O 1
ATOM 981 N N . GLY A 1 124 ? 14.141 17.355 7.353 1.00 64.00 124 GLY A N 1
ATOM 982 C CA . GLY A 1 124 ? 15.580 17.599 7.533 1.00 64.00 124 GLY A CA 1
ATOM 983 C C . GLY A 1 124 ? 16.448 17.270 6.320 1.00 64.00 124 GLY A C 1
ATOM 984 O O . GLY A 1 124 ? 17.628 16.968 6.488 1.00 64.00 124 GLY A O 1
ATOM 985 N N . GLY A 1 125 ? 15.866 17.282 5.119 1.00 76.69 125 GLY A N 1
ATOM 986 C CA . GLY A 1 125 ? 16.512 16.881 3.876 1.00 76.69 125 GLY A CA 1
ATOM 987 C C . GLY A 1 125 ? 16.798 15.380 3.793 1.00 76.69 125 GLY A C 1
ATOM 988 O O . GLY A 1 125 ? 16.335 14.584 4.613 1.00 76.69 125 GLY A O 1
ATOM 989 N N . LEU A 1 126 ? 17.589 15.010 2.781 1.00 81.94 126 LEU A N 1
ATOM 990 C CA . LEU A 1 126 ? 17.899 13.622 2.429 1.00 81.94 126 LEU A CA 1
ATOM 991 C C . LEU A 1 126 ? 18.365 12.787 3.627 1.00 81.94 126 LEU A C 1
ATOM 993 O O . LEU A 1 126 ? 17.824 11.712 3.865 1.00 81.94 126 LEU A O 1
ATOM 997 N N . ASP A 1 127 ? 19.330 13.290 4.397 1.00 82.75 127 ASP A N 1
ATOM 998 C CA . ASP A 1 127 ? 19.960 12.525 5.478 1.00 82.75 127 ASP A CA 1
ATOM 999 C C . ASP A 1 127 ? 18.979 12.189 6.606 1.00 82.75 127 ASP A C 1
ATOM 1001 O O . ASP A 1 127 ? 18.975 11.072 7.135 1.00 82.75 127 ASP A O 1
ATOM 1005 N N . GLN A 1 128 ? 18.134 13.148 6.999 1.00 85.38 128 GLN A N 1
ATOM 1006 C CA . GLN A 1 128 ? 17.150 12.920 8.053 1.00 85.38 128 GLN A CA 1
ATOM 1007 C C . GLN A 1 128 ? 16.047 11.971 7.586 1.00 85.38 128 GLN A C 1
ATOM 1009 O O . GLN A 1 128 ? 15.703 11.055 8.341 1.00 85.38 128 GLN A O 1
ATOM 1014 N N . ASP A 1 129 ? 15.517 12.181 6.381 1.00 88.25 129 ASP A N 1
ATOM 1015 C CA . ASP A 1 129 ? 14.452 11.352 5.821 1.00 88.25 129 ASP A CA 1
ATOM 1016 C C . ASP A 1 129 ? 14.946 9.919 5.639 1.00 88.25 129 ASP A C 1
ATOM 1018 O O . ASP A 1 129 ? 14.353 9.005 6.207 1.00 88.25 129 ASP A O 1
ATOM 1022 N N . ALA A 1 130 ? 16.089 9.720 4.972 1.00 88.06 130 ALA A N 1
ATOM 1023 C CA . ALA A 1 130 ? 16.690 8.402 4.769 1.00 88.06 130 ALA A CA 1
ATOM 1024 C C . ALA A 1 130 ? 16.917 7.676 6.103 1.00 88.06 130 ALA A C 1
ATOM 1026 O O . ALA A 1 130 ? 16.537 6.517 6.267 1.00 88.06 130 ALA A O 1
ATOM 1027 N N . ARG A 1 131 ? 17.454 8.374 7.115 1.00 89.75 131 ARG A N 1
ATOM 1028 C CA . ARG A 1 131 ? 17.650 7.798 8.452 1.00 89.75 131 ARG A CA 1
ATOM 1029 C C . ARG A 1 131 ? 16.339 7.345 9.095 1.00 89.75 131 ARG A C 1
ATOM 1031 O O . ARG A 1 131 ? 16.339 6.323 9.778 1.00 89.75 131 ARG A O 1
ATOM 1038 N N . ILE A 1 132 ? 15.256 8.109 8.956 1.00 91.81 132 ILE A N 1
ATOM 1039 C CA . ILE A 1 132 ? 13.956 7.752 9.542 1.00 91.81 132 ILE A CA 1
ATOM 1040 C C . ILE A 1 132 ? 13.308 6.622 8.745 1.00 91.81 132 ILE A C 1
ATOM 1042 O O . ILE A 1 132 ? 12.867 5.659 9.360 1.00 91.81 132 ILE A O 1
ATOM 1046 N N . ILE A 1 133 ? 13.318 6.691 7.414 1.00 92.44 133 ILE A N 1
ATOM 1047 C CA . ILE A 1 133 ? 12.816 5.647 6.511 1.00 92.44 133 ILE A CA 1
ATOM 1048 C C . ILE A 1 133 ? 13.461 4.300 6.855 1.00 92.44 133 ILE A C 1
ATOM 1050 O O . ILE A 1 133 ? 12.753 3.347 7.173 1.00 92.44 133 ILE A O 1
ATOM 1054 N N . TYR A 1 134 ? 14.796 4.228 6.897 1.00 92.00 134 TYR A N 1
ATOM 1055 C CA . TYR A 1 134 ? 15.499 2.969 7.160 1.00 92.00 134 TYR A CA 1
ATOM 1056 C C . TYR A 1 134 ? 15.303 2.459 8.587 1.00 92.00 134 TYR A C 1
ATOM 1058 O O . TYR A 1 134 ? 15.177 1.255 8.784 1.00 92.00 134 TYR A O 1
ATOM 1066 N N . LYS A 1 135 ? 15.230 3.345 9.590 1.00 93.88 135 LYS A N 1
ATOM 1067 C CA . LYS A 1 135 ? 14.916 2.936 10.970 1.00 93.88 135 LYS A CA 1
ATOM 1068 C C . LYS A 1 135 ? 13.490 2.420 11.111 1.00 93.88 135 LYS A C 1
ATOM 1070 O O . LYS A 1 135 ? 13.270 1.464 11.847 1.00 93.88 135 LYS A O 1
ATOM 1075 N N . THR A 1 136 ? 12.533 3.048 10.434 1.00 95.69 136 THR A N 1
ATOM 1076 C CA . THR A 1 136 ? 11.148 2.577 10.418 1.00 95.69 136 THR A CA 1
ATOM 1077 C C . THR A 1 136 ? 11.077 1.219 9.731 1.00 95.69 136 THR A C 1
ATOM 1079 O O . THR A 1 136 ? 10.489 0.306 10.296 1.00 95.69 136 THR A O 1
ATOM 1082 N N . LEU A 1 137 ? 11.737 1.043 8.584 1.00 95.75 137 LEU A N 1
ATOM 1083 C CA . LEU A 1 137 ? 11.777 -0.236 7.876 1.00 95.75 137 LEU A CA 1
ATOM 1084 C C . LEU A 1 137 ? 12.422 -1.352 8.717 1.00 95.75 137 LEU A C 1
ATOM 1086 O O . LEU A 1 137 ? 11.836 -2.419 8.860 1.00 95.75 137 LEU A O 1
ATOM 1090 N N . ASP A 1 138 ? 13.574 -1.090 9.342 1.00 94.44 138 ASP A N 1
ATOM 1091 C CA . ASP A 1 138 ? 14.252 -2.030 10.251 1.00 94.44 138 ASP A CA 1
ATOM 1092 C C . ASP A 1 138 ? 13.361 -2.408 11.447 1.00 94.44 138 ASP A C 1
ATOM 1094 O O . ASP A 1 138 ? 13.248 -3.576 11.810 1.00 94.44 138 ASP A O 1
ATOM 1098 N N . MET A 1 139 ? 12.647 -1.443 12.030 1.00 96.06 139 MET A N 1
ATOM 1099 C CA . MET A 1 139 ? 11.665 -1.708 13.084 1.00 96.06 139 MET A CA 1
ATOM 1100 C C . MET A 1 139 ? 10.504 -2.581 12.580 1.00 96.06 139 MET A C 1
ATOM 1102 O O . MET A 1 139 ? 10.120 -3.518 13.276 1.00 96.06 139 MET A O 1
ATOM 1106 N N . LEU A 1 140 ? 9.955 -2.316 11.390 1.00 97.56 140 LEU A N 1
ATOM 1107 C CA . LEU A 1 140 ? 8.881 -3.133 10.810 1.00 97.56 140 LEU A CA 1
ATOM 1108 C C . LEU A 1 140 ? 9.351 -4.569 10.551 1.00 97.56 140 LEU A C 1
ATOM 1110 O O . LEU A 1 140 ? 8.647 -5.505 10.918 1.00 97.56 140 LEU A O 1
ATOM 1114 N N . LEU A 1 141 ? 10.575 -4.751 10.053 1.00 96.69 141 LEU A N 1
ATOM 1115 C CA . LEU A 1 141 ? 11.209 -6.064 9.889 1.00 96.69 141 LEU A CA 1
ATOM 1116 C C . LEU A 1 141 ? 11.501 -6.773 11.222 1.00 96.69 141 LEU A C 1
ATOM 1118 O O . LEU A 1 141 ? 11.739 -7.977 11.240 1.00 96.69 141 LEU A O 1
ATOM 1122 N N . ASN A 1 142 ? 11.476 -6.078 12.359 1.00 95.56 142 ASN A N 1
ATOM 1123 C CA . ASN A 1 142 ? 11.542 -6.715 13.679 1.00 95.56 142 ASN A CA 1
ATOM 1124 C C . ASN A 1 142 ? 10.158 -7.125 14.219 1.00 95.56 142 ASN A C 1
ATOM 1126 O O . ASN A 1 142 ? 10.084 -7.925 15.149 1.00 95.56 142 ASN A O 1
ATOM 1130 N N . ILE A 1 143 ? 9.071 -6.590 13.657 1.00 96.56 143 ILE A N 1
ATOM 1131 C CA . ILE A 1 143 ? 7.688 -6.837 14.101 1.00 96.56 143 ILE A CA 1
ATOM 1132 C C . ILE A 1 143 ? 6.997 -7.891 13.224 1.00 96.56 143 ILE A C 1
ATOM 1134 O O . ILE A 1 143 ? 6.291 -8.759 13.744 1.00 96.56 143 ILE A O 1
ATOM 1138 N N . PHE A 1 144 ? 7.194 -7.796 11.909 1.00 98.12 144 PHE A N 1
ATOM 1139 C CA . PHE A 1 144 ? 6.537 -8.603 10.881 1.00 98.12 144 PHE A CA 1
ATOM 1140 C C . PHE A 1 144 ? 7.508 -9.606 10.277 1.00 98.12 144 PHE A C 1
ATOM 1142 O O . PHE A 1 144 ? 8.667 -9.269 10.051 1.00 98.12 144 PHE A O 1
ATOM 1149 N N . ASP A 1 145 ? 7.045 -10.820 9.998 1.00 97.56 145 ASP A N 1
ATOM 1150 C CA . ASP A 1 145 ? 7.844 -11.871 9.368 1.00 97.56 145 ASP A CA 1
ATOM 1151 C C . ASP A 1 145 ? 8.179 -11.491 7.926 1.00 97.56 145 ASP A C 1
ATOM 1153 O O . ASP A 1 145 ? 9.340 -11.606 7.549 1.00 97.56 145 ASP A O 1
ATOM 1157 N N . ASP A 1 146 ? 7.218 -10.931 7.187 1.00 98.25 146 ASP A N 1
ATOM 1158 C CA . ASP A 1 146 ? 7.405 -10.444 5.821 1.00 98.25 146 ASP A CA 1
ATOM 1159 C C . ASP A 1 146 ? 6.836 -9.030 5.640 1.00 98.25 146 ASP A C 1
ATOM 1161 O O . ASP A 1 146 ? 5.714 -8.726 6.060 1.00 98.25 146 ASP A O 1
ATOM 1165 N N . VAL A 1 147 ? 7.609 -8.169 4.980 1.00 98.56 147 VAL A N 1
ATOM 1166 C CA . VAL A 1 147 ? 7.239 -6.804 4.600 1.00 98.56 147 VAL A CA 1
ATOM 1167 C C . VAL A 1 147 ? 7.311 -6.683 3.082 1.00 98.56 147 VAL A C 1
ATOM 1169 O O . VAL A 1 147 ? 8.379 -6.803 2.484 1.00 98.56 147 VAL A O 1
ATOM 1172 N N . TRP A 1 148 ? 6.162 -6.413 2.476 1.00 98.44 148 TRP A N 1
ATOM 1173 C CA . TRP A 1 148 ? 5.975 -6.215 1.046 1.00 98.44 148 TRP A CA 1
ATOM 1174 C C . TRP A 1 148 ? 5.753 -4.735 0.784 1.00 98.44 148 TRP A C 1
ATOM 1176 O O . TRP A 1 148 ? 4.863 -4.136 1.382 1.00 98.44 148 TRP A O 1
ATOM 1186 N N . TRP A 1 149 ? 6.540 -4.135 -0.095 1.00 98.06 149 TRP A N 1
ATOM 1187 C CA . TRP A 1 149 ? 6.473 -2.708 -0.373 1.00 98.06 149 TRP A CA 1
ATOM 1188 C C . TRP A 1 149 ? 6.498 -2.457 -1.877 1.00 98.06 149 TRP A C 1
ATOM 1190 O O . TRP A 1 149 ? 7.484 -2.759 -2.545 1.00 98.06 149 TRP A O 1
ATOM 1200 N N . CYS A 1 150 ? 5.415 -1.888 -2.403 1.00 97.12 150 CYS A N 1
ATOM 1201 C CA . CYS A 1 150 ? 5.414 -1.306 -3.741 1.00 97.12 150 CYS A CA 1
ATOM 1202 C C . CYS A 1 150 ? 5.581 0.208 -3.669 1.00 97.12 150 CYS A C 1
ATOM 1204 O O . CYS A 1 150 ? 5.101 0.854 -2.733 1.00 97.12 150 CYS A O 1
ATOM 1206 N N . PHE A 1 151 ? 6.238 0.782 -4.666 1.00 95.81 151 PHE A N 1
ATOM 1207 C CA . PHE A 1 151 ? 6.480 2.218 -4.713 1.00 95.81 151 PHE A CA 1
ATOM 1208 C C . PHE A 1 151 ? 5.231 3.010 -5.078 1.00 95.81 151 PHE A C 1
ATOM 1210 O O . PHE A 1 151 ? 4.314 2.522 -5.734 1.00 95.81 151 PHE A O 1
ATOM 1217 N N . GLY A 1 152 ? 5.195 4.248 -4.604 1.00 95.81 152 GLY A N 1
ATOM 1218 C CA . GLY A 1 152 ? 4.219 5.240 -4.990 1.00 95.81 152 GLY A CA 1
ATOM 1219 C C . GLY A 1 152 ? 4.862 6.417 -5.711 1.00 95.81 152 GLY A C 1
ATOM 1220 O O . GLY A 1 152 ? 6.044 6.437 -6.065 1.00 95.81 152 GLY A O 1
ATOM 1221 N N . ASN A 1 153 ? 4.057 7.450 -5.937 1.00 94.38 153 ASN A N 1
ATOM 1222 C CA . ASN A 1 153 ? 4.499 8.637 -6.657 1.00 94.38 153 ASN A CA 1
ATOM 1223 C C . ASN A 1 153 ? 5.455 9.514 -5.834 1.00 94.38 153 ASN A C 1
ATOM 1225 O O . ASN A 1 153 ? 6.009 10.473 -6.384 1.00 94.38 153 ASN A O 1
ATOM 1229 N N . HIS A 1 154 ? 5.597 9.280 -4.528 1.00 93.12 154 HIS A N 1
ATOM 1230 C CA . HIS A 1 154 ? 6.625 9.918 -3.715 1.00 93.12 154 HIS A CA 1
ATOM 1231 C C . HIS A 1 154 ? 7.991 9.269 -3.951 1.00 93.12 154 HIS A C 1
ATOM 1233 O O . HIS A 1 154 ? 8.947 10.000 -4.227 1.00 93.12 154 HIS A O 1
ATOM 1239 N N . GLU A 1 155 ? 8.072 7.937 -3.961 1.00 93.12 155 GLU A N 1
ATOM 1240 C CA . GLU A 1 155 ? 9.298 7.193 -4.267 1.00 93.12 155 GLU A CA 1
ATOM 1241 C C . GLU A 1 155 ? 9.838 7.510 -5.665 1.00 93.12 155 GLU A C 1
ATOM 1243 O O . GLU A 1 155 ? 11.017 7.847 -5.808 1.00 93.12 155 GLU A O 1
ATOM 1248 N N . ASP A 1 156 ? 8.957 7.553 -6.670 1.00 91.00 156 ASP A N 1
ATOM 1249 C CA . ASP A 1 156 ? 9.292 7.849 -8.071 1.00 91.00 156 ASP A CA 1
ATOM 1250 C C . ASP A 1 156 ? 9.992 9.202 -8.286 1.00 91.00 156 ASP A C 1
ATOM 1252 O O . ASP A 1 156 ? 10.645 9.436 -9.310 1.00 91.00 156 ASP A O 1
ATOM 1256 N N . ARG A 1 157 ? 9.877 10.142 -7.340 1.00 88.88 157 ARG A N 1
ATOM 1257 C CA . ARG A 1 157 ? 10.485 11.479 -7.466 1.00 88.88 157 ARG A CA 1
ATOM 1258 C C . ARG A 1 157 ? 12.002 11.415 -7.485 1.00 88.88 157 ARG A C 1
ATOM 1260 O O . ARG A 1 157 ? 12.624 12.264 -8.129 1.00 88.88 157 ARG A O 1
ATOM 1267 N N . LEU A 1 158 ? 12.590 10.462 -6.767 1.00 86.94 158 LEU A N 1
ATOM 1268 C CA . LEU A 1 158 ? 14.036 10.327 -6.660 1.00 86.94 158 LEU A CA 1
ATOM 1269 C C . LEU A 1 158 ? 14.665 9.894 -7.997 1.00 86.94 158 LEU A C 1
ATOM 1271 O O . LEU A 1 158 ? 15.462 10.678 -8.528 1.00 86.94 158 LEU A O 1
ATOM 1275 N N . PRO A 1 159 ? 14.281 8.759 -8.618 1.00 87.56 159 PRO A N 1
ATOM 1276 C CA . PRO A 1 159 ? 14.821 8.377 -9.921 1.00 87.56 159 PRO A CA 1
ATOM 1277 C C . PRO A 1 159 ? 14.512 9.423 -11.001 1.00 87.56 159 PRO A C 1
ATOM 1279 O O . PRO A 1 159 ? 15.392 9.746 -11.800 1.00 87.56 159 PRO A O 1
ATOM 1282 N N . GLN A 1 160 ? 13.339 10.071 -10.982 1.00 87.19 160 GLN A N 1
ATOM 1283 C CA . GLN A 1 160 ? 13.021 11.165 -11.919 1.00 87.19 160 GLN A CA 1
ATOM 1284 C C . GLN A 1 160 ? 13.983 12.362 -11.831 1.00 87.19 160 GLN A C 1
ATOM 1286 O O . GLN A 1 160 ? 14.125 13.121 -12.793 1.00 87.19 160 GLN A O 1
ATOM 1291 N N . ARG A 1 161 ? 14.622 12.582 -10.679 1.00 84.44 161 ARG A N 1
ATOM 1292 C CA . ARG A 1 161 ? 15.585 13.674 -10.468 1.00 84.44 161 ARG A CA 1
ATOM 1293 C C . ARG A 1 161 ? 17.027 13.253 -10.684 1.00 84.44 161 ARG A C 1
ATOM 1295 O O . ARG A 1 161 ? 17.840 14.110 -11.014 1.00 84.44 161 ARG A O 1
ATOM 1302 N N . LEU A 1 162 ? 17.318 11.969 -10.522 1.00 83.50 162 LEU A N 1
ATOM 1303 C CA . LEU A 1 162 ? 18.644 11.386 -10.698 1.00 83.50 162 LEU A CA 1
ATOM 1304 C C . LEU A 1 162 ? 18.850 10.771 -12.089 1.00 83.50 162 LEU A C 1
ATOM 1306 O O . LEU A 1 162 ? 19.801 10.027 -12.282 1.00 83.50 162 LEU A O 1
ATOM 1310 N N . GLY A 1 163 ? 17.983 11.059 -13.064 1.00 82.56 163 GLY A N 1
ATOM 1311 C CA . GLY A 1 163 ? 18.147 10.561 -14.435 1.00 82.56 163 GLY A CA 1
ATOM 1312 C C . GLY A 1 163 ? 17.858 9.065 -14.600 1.00 82.56 163 GLY A C 1
ATOM 1313 O O . GLY A 1 163 ? 18.441 8.430 -15.468 1.00 82.56 163 GLY A O 1
ATOM 1314 N N . GLY A 1 164 ? 16.967 8.509 -13.775 1.00 78.38 164 GLY A N 1
ATOM 1315 C CA . GLY A 1 164 ? 16.540 7.107 -13.827 1.00 78.38 164 GLY A CA 1
ATOM 1316 C C . GLY A 1 164 ? 17.228 6.188 -12.815 1.00 78.38 164 GLY A C 1
ATOM 1317 O O . GLY A 1 164 ? 16.893 5.012 -12.750 1.00 78.38 164 GLY A O 1
ATOM 1318 N N . HIS A 1 165 ? 18.157 6.698 -12.004 1.00 77.88 165 HIS A N 1
ATOM 1319 C CA . HIS A 1 165 ? 18.808 5.899 -10.966 1.00 77.88 165 HIS A CA 1
ATOM 1320 C C . HIS A 1 165 ? 17.932 5.768 -9.716 1.00 77.88 165 HIS A C 1
ATOM 1322 O O . HIS A 1 165 ? 17.749 6.735 -8.972 1.00 77.88 165 HIS A O 1
ATOM 1328 N N . ASP A 1 166 ? 17.436 4.558 -9.463 1.00 79.81 166 ASP A N 1
ATOM 1329 C CA . ASP A 1 166 ? 16.727 4.224 -8.232 1.00 79.81 166 ASP A CA 1
ATOM 1330 C C . ASP A 1 166 ? 17.702 3.758 -7.143 1.00 79.81 166 ASP A C 1
ATOM 1332 O O . ASP A 1 166 ? 18.124 2.604 -7.076 1.00 79.81 166 ASP A O 1
ATOM 1336 N N . MET A 1 167 ? 18.087 4.692 -6.276 1.00 83.81 167 MET A N 1
ATOM 1337 C CA . MET A 1 167 ? 18.896 4.372 -5.099 1.00 83.81 167 MET A CA 1
ATOM 1338 C C . MET A 1 167 ? 18.047 3.935 -3.902 1.00 83.81 167 MET A C 1
ATOM 1340 O O . MET A 1 167 ? 18.603 3.407 -2.936 1.00 83.81 167 MET A O 1
ATOM 1344 N N . LEU A 1 168 ? 16.736 4.190 -3.918 1.00 86.00 168 LEU A N 1
ATOM 1345 C CA . LEU A 1 168 ? 15.874 3.923 -2.773 1.00 86.00 168 LEU A CA 1
ATOM 1346 C C . LEU A 1 168 ? 15.625 2.426 -2.641 1.00 86.00 168 LEU A C 1
ATOM 1348 O O . LEU A 1 168 ? 15.809 1.895 -1.546 1.00 86.00 168 LEU A O 1
ATOM 1352 N N . GLN A 1 169 ? 15.307 1.746 -3.746 1.00 85.69 169 GLN A N 1
ATOM 1353 C CA . GLN A 1 169 ? 15.138 0.294 -3.751 1.00 85.69 169 GLN A CA 1
ATOM 1354 C C . GLN A 1 169 ? 16.416 -0.405 -3.272 1.00 85.69 169 GLN A C 1
ATOM 1356 O O . GLN A 1 169 ? 16.386 -1.151 -2.293 1.00 85.69 169 GLN A O 1
ATOM 1361 N N . ALA A 1 170 ? 17.565 -0.080 -3.874 1.00 85.06 170 ALA A N 1
ATOM 1362 C CA . ALA A 1 170 ? 18.851 -0.670 -3.495 1.00 85.06 170 ALA A CA 1
ATOM 1363 C C . ALA A 1 170 ? 19.206 -0.423 -2.014 1.00 85.06 170 ALA A C 1
ATOM 1365 O O . ALA A 1 170 ? 19.771 -1.289 -1.339 1.00 85.06 170 ALA A O 1
ATOM 1366 N N . SER A 1 171 ? 18.865 0.755 -1.483 1.00 85.56 171 SER A N 1
ATOM 1367 C CA . SER A 1 171 ? 19.104 1.079 -0.074 1.00 85.56 171 SER A CA 1
ATOM 1368 C C . SER A 1 171 ? 18.141 0.352 0.866 1.00 85.56 171 SER A C 1
ATOM 1370 O O . SER A 1 171 ? 18.558 -0.099 1.933 1.00 85.56 171 SER A O 1
ATOM 1372 N N . ALA A 1 172 ? 16.874 0.194 0.479 1.00 87.81 172 ALA A N 1
ATOM 1373 C CA . ALA A 1 172 ? 15.898 -0.591 1.225 1.00 87.81 172 ALA A CA 1
ATOM 1374 C C . ALA A 1 172 ? 16.319 -2.065 1.295 1.00 87.81 172 ALA A C 1
ATOM 1376 O O . ALA A 1 172 ? 16.390 -2.642 2.379 1.00 87.81 172 ALA A O 1
ATOM 1377 N N . GLU A 1 173 ? 16.718 -2.650 0.167 1.00 86.88 173 GLU A N 1
ATOM 1378 C CA . GLU A 1 173 ? 17.260 -4.009 0.103 1.00 86.88 173 GLU A CA 1
ATOM 1379 C C . GLU A 1 173 ? 18.506 -4.169 0.983 1.00 86.88 173 GLU A C 1
ATOM 1381 O O . GLU A 1 173 ? 18.664 -5.186 1.659 1.00 86.88 173 GLU A O 1
ATOM 1386 N N . ALA A 1 174 ? 19.376 -3.153 1.052 1.00 86.12 174 ALA A N 1
ATOM 1387 C CA . ALA A 1 174 ? 20.532 -3.167 1.946 1.00 86.12 174 ALA A CA 1
ATOM 1388 C C . ALA A 1 174 ? 20.137 -3.235 3.435 1.00 86.12 174 ALA A C 1
ATOM 1390 O O . ALA A 1 174 ? 20.824 -3.912 4.204 1.00 86.12 174 ALA A O 1
ATOM 1391 N N . VAL A 1 175 ? 19.027 -2.603 3.840 1.00 87.31 175 VAL A N 1
ATOM 1392 C CA . VAL A 1 175 ? 18.439 -2.780 5.183 1.00 87.31 175 VAL A CA 1
ATOM 1393 C C . VAL A 1 175 ? 17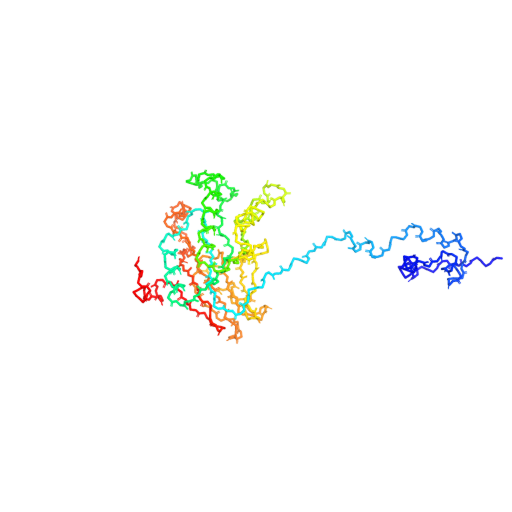.960 -4.226 5.362 1.00 87.31 175 VAL A C 1
ATOM 1395 O O . VAL A 1 175 ? 18.288 -4.865 6.364 1.00 87.31 175 VAL A O 1
ATOM 1398 N N . GLY A 1 176 ? 17.275 -4.774 4.355 1.00 85.06 176 GLY A N 1
ATOM 1399 C CA . GLY A 1 176 ? 16.773 -6.153 4.336 1.00 85.06 176 GLY A CA 1
ATOM 1400 C C . GLY A 1 176 ? 17.852 -7.244 4.380 1.00 85.06 176 GLY A C 1
ATOM 1401 O O . GLY A 1 176 ? 17.568 -8.365 4.789 1.00 85.06 176 GLY A O 1
ATOM 1402 N N . ARG A 1 177 ? 19.121 -6.953 4.057 1.00 84.50 177 ARG A N 1
ATOM 1403 C CA . ARG A 1 177 ? 20.221 -7.947 4.123 1.00 84.50 177 ARG A CA 1
ATOM 1404 C C . ARG A 1 177 ? 20.460 -8.525 5.520 1.00 84.50 177 ARG A C 1
ATOM 1406 O O . ARG A 1 177 ? 21.044 -9.598 5.638 1.00 84.50 177 ARG A O 1
ATOM 1413 N N . ARG A 1 178 ? 20.026 -7.836 6.580 1.00 81.81 178 ARG A N 1
ATOM 1414 C CA . ARG A 1 178 ? 20.079 -8.351 7.963 1.00 81.81 178 ARG A CA 1
ATOM 1415 C C . ARG A 1 178 ? 19.004 -9.401 8.246 1.00 81.81 178 ARG A C 1
ATOM 1417 O O . ARG A 1 178 ? 19.118 -10.145 9.214 1.00 81.81 178 ARG A O 1
ATOM 1424 N N . THR A 1 179 ? 17.977 -9.450 7.408 1.00 85.38 179 THR A N 1
ATOM 1425 C CA . THR A 1 179 ? 16.805 -10.321 7.505 1.00 85.38 179 THR A CA 1
ATOM 1426 C C . THR A 1 179 ? 16.477 -10.908 6.121 1.00 85.38 179 THR A C 1
ATOM 1428 O O . THR A 1 179 ? 15.420 -10.618 5.559 1.00 85.38 179 THR A O 1
ATOM 1431 N N . PRO A 1 180 ? 17.381 -11.720 5.529 1.00 84.25 180 PRO A N 1
ATOM 1432 C CA . PRO A 1 180 ? 17.231 -12.183 4.150 1.00 84.25 180 PRO A CA 1
ATOM 1433 C C . PRO A 1 180 ? 15.880 -12.861 3.897 1.00 84.25 180 PRO A C 1
ATOM 1435 O O . PRO A 1 180 ? 15.455 -13.707 4.682 1.00 84.25 180 PRO A O 1
ATOM 1438 N N . GLY A 1 181 ? 15.228 -12.489 2.794 1.00 89.12 181 GLY A N 1
ATOM 1439 C CA . GLY A 1 181 ? 13.948 -13.063 2.367 1.00 89.12 181 GLY A CA 1
ATOM 1440 C C . GLY A 1 181 ? 12.704 -12.495 3.055 1.00 89.12 181 GLY A C 1
ATOM 1441 O O . GLY A 1 181 ? 11.618 -12.964 2.749 1.00 89.12 181 GLY A O 1
ATOM 1442 N N . ARG A 1 182 ? 12.846 -11.509 3.952 1.00 95.19 182 ARG A N 1
ATOM 1443 C CA . ARG A 1 182 ? 11.724 -10.905 4.701 1.00 95.19 182 ARG A CA 1
ATOM 1444 C C . ARG A 1 182 ? 11.282 -9.545 4.170 1.00 95.19 182 ARG A C 1
ATOM 1446 O O . ARG A 1 182 ? 10.220 -9.057 4.537 1.00 95.19 182 ARG A O 1
ATOM 1453 N N . LEU A 1 183 ? 12.107 -8.907 3.344 1.00 96.56 183 LEU A N 1
ATOM 1454 C CA . LEU A 1 183 ? 11.793 -7.640 2.695 1.00 96.56 183 LEU A CA 1
ATOM 1455 C C . LEU A 1 183 ? 11.653 -7.869 1.192 1.00 96.56 183 LEU A C 1
ATOM 1457 O O . LEU A 1 183 ? 12.608 -8.302 0.548 1.00 96.56 183 LEU A O 1
ATOM 1461 N N . HIS A 1 184 ? 10.494 -7.509 0.651 1.00 95.50 184 HIS A N 1
ATOM 1462 C CA . HIS A 1 184 ? 10.155 -7.638 -0.762 1.00 95.50 184 HIS A CA 1
ATOM 1463 C C . HIS A 1 184 ? 9.772 -6.255 -1.285 1.00 95.50 184 HIS A C 1
ATOM 1465 O O . HIS A 1 184 ? 8.745 -5.710 -0.880 1.00 95.50 184 HIS A O 1
ATOM 1471 N N . VAL A 1 185 ? 10.609 -5.657 -2.134 1.00 93.94 185 VAL A N 1
ATOM 1472 C CA . VAL A 1 185 ? 10.410 -4.290 -2.646 1.00 93.94 185 VAL A CA 1
ATOM 1473 C C . VAL A 1 185 ? 10.252 -4.323 -4.158 1.00 93.94 185 VAL A C 1
ATOM 1475 O O . VAL A 1 185 ? 10.963 -5.061 -4.836 1.00 93.94 185 VAL A O 1
ATOM 1478 N N . SER A 1 186 ? 9.325 -3.528 -4.684 1.00 92.44 186 SER A N 1
ATOM 1479 C CA . SER A 1 186 ? 9.136 -3.339 -6.120 1.00 92.44 186 SER A CA 1
ATOM 1480 C C . SER A 1 186 ? 8.883 -1.875 -6.445 1.00 92.44 186 SER A C 1
ATOM 1482 O O . SER A 1 186 ? 8.128 -1.195 -5.748 1.00 92.44 186 SER A O 1
ATOM 1484 N N . ASP A 1 187 ? 9.484 -1.411 -7.536 1.00 91.31 187 ASP A N 1
ATOM 1485 C CA . ASP A 1 187 ? 9.207 -0.101 -8.120 1.00 91.31 187 ASP A CA 1
ATOM 1486 C C . ASP A 1 187 ? 7.922 -0.087 -8.968 1.00 91.31 187 ASP A C 1
ATOM 1488 O O . ASP A 1 187 ? 7.465 0.968 -9.404 1.00 91.31 187 ASP A O 1
ATOM 1492 N N . ILE A 1 188 ? 7.292 -1.247 -9.180 1.00 93.56 188 ILE A N 1
ATOM 1493 C CA . ILE A 1 188 ? 5.947 -1.324 -9.747 1.00 93.56 188 ILE A CA 1
ATOM 1494 C C . ILE A 1 188 ? 4.958 -0.899 -8.659 1.00 93.56 188 ILE A C 1
ATOM 1496 O O . ILE A 1 188 ? 4.991 -1.495 -7.585 1.00 93.56 188 ILE A O 1
ATOM 1500 N N . PRO A 1 189 ? 4.019 0.029 -8.916 1.00 96.25 189 PRO A N 1
ATOM 1501 C CA . PRO A 1 189 ? 3.065 0.525 -7.919 1.00 96.25 189 PRO A CA 1
ATOM 1502 C C . PRO A 1 189 ? 1.909 -0.447 -7.633 1.00 96.25 189 PRO A C 1
ATOM 1504 O O . PRO A 1 189 ? 0.769 -0.037 -7.409 1.00 96.25 189 PRO A O 1
ATOM 1507 N N . THR A 1 190 ? 2.194 -1.748 -7.664 1.00 97.56 190 THR A N 1
ATOM 1508 C CA . THR A 1 190 ? 1.214 -2.821 -7.542 1.00 97.56 190 THR A CA 1
ATOM 1509 C C . THR A 1 190 ? 1.781 -3.985 -6.733 1.00 97.56 190 THR A C 1
ATOM 1511 O O . THR A 1 190 ? 2.908 -4.419 -6.963 1.00 97.56 190 THR A O 1
ATOM 1514 N N . LEU A 1 191 ? 0.947 -4.573 -5.875 1.00 98.38 191 LEU A N 1
ATOM 1515 C CA . LEU A 1 191 ? 1.139 -5.904 -5.294 1.00 98.38 191 LEU A CA 1
ATOM 1516 C C . LEU A 1 191 ? -0.088 -6.778 -5.594 1.00 98.38 191 LEU A C 1
ATOM 1518 O O . LEU A 1 191 ? -1.208 -6.279 -5.754 1.00 98.38 191 LEU A O 1
ATOM 1522 N N . LEU A 1 192 ? 0.093 -8.092 -5.636 1.00 98.25 192 LEU A N 1
ATOM 1523 C CA . LEU A 1 192 ? -1.001 -9.060 -5.729 1.00 98.25 192 LEU A CA 1
ATOM 1524 C C . LEU A 1 192 ? -1.079 -9.855 -4.429 1.00 98.25 192 LEU A C 1
ATOM 1526 O O . LEU A 1 192 ? -0.065 -10.328 -3.942 1.00 98.25 192 LEU A O 1
ATOM 1530 N N . LEU A 1 193 ? -2.271 -9.965 -3.843 1.00 98.31 193 LEU A N 1
ATOM 1531 C CA . LEU A 1 193 ? -2.496 -10.671 -2.581 1.00 98.31 193 LEU A CA 1
ATOM 1532 C C . LEU A 1 193 ? -3.419 -11.863 -2.816 1.00 98.31 193 LEU A C 1
ATOM 1534 O O . LEU A 1 193 ? -4.640 -11.719 -2.986 1.00 98.31 193 LEU A O 1
ATOM 1538 N N . GLY A 1 194 ? -2.803 -13.045 -2.860 1.00 95.56 194 GLY A N 1
ATOM 1539 C CA . GLY A 1 194 ? -3.417 -14.236 -3.434 1.00 95.56 194 GLY A CA 1
ATOM 1540 C C . GLY A 1 194 ? -3.995 -13.959 -4.827 1.00 95.56 194 GLY A C 1
ATOM 1541 O O . GLY A 1 194 ? -3.600 -13.033 -5.532 1.00 95.56 194 GLY A O 1
ATOM 1542 N N . ASP A 1 195 ? -5.022 -14.716 -5.204 1.00 93.94 195 ASP A N 1
ATOM 1543 C CA . ASP A 1 195 ? -5.641 -14.557 -6.526 1.00 93.94 195 ASP A CA 1
ATOM 1544 C C . ASP A 1 195 ? -6.756 -13.505 -6.566 1.00 93.94 195 ASP A C 1
ATOM 1546 O O . ASP A 1 195 ? -7.263 -13.168 -7.639 1.00 93.94 195 ASP A O 1
ATOM 1550 N N . LYS A 1 196 ? -7.186 -12.989 -5.411 1.00 95.50 196 LYS A N 1
ATOM 1551 C CA . LYS A 1 196 ? -8.434 -12.213 -5.297 1.00 95.50 196 LYS A CA 1
ATOM 1552 C C . LYS A 1 196 ? -8.227 -10.718 -5.154 1.00 95.50 196 LYS A C 1
ATOM 1554 O O . LYS A 1 196 ? -9.135 -9.968 -5.511 1.00 95.50 196 LYS A O 1
ATOM 1559 N N . TRP A 1 197 ? -7.090 -10.300 -4.613 1.00 98.56 197 TRP A N 1
ATOM 1560 C CA . TRP A 1 197 ? -6.831 -8.910 -4.277 1.00 98.56 197 TRP A CA 1
ATOM 1561 C C . TRP A 1 197 ? -5.669 -8.365 -5.093 1.00 98.56 197 TRP A C 1
ATOM 1563 O O . TRP A 1 197 ? -4.640 -9.016 -5.262 1.00 98.56 197 TRP A O 1
ATOM 1573 N N . ARG A 1 198 ? -5.843 -7.145 -5.587 1.00 98.44 198 ARG A N 1
ATOM 1574 C CA . ARG A 1 198 ? -4.790 -6.347 -6.201 1.00 98.44 198 ARG A CA 1
ATOM 1575 C C . ARG A 1 198 ? -4.668 -5.049 -5.409 1.00 98.44 198 ARG A C 1
ATOM 1577 O O . ARG A 1 198 ? -5.662 -4.360 -5.179 1.00 98.44 198 ARG A O 1
ATOM 1584 N N . LEU A 1 199 ? -3.466 -4.783 -4.920 1.00 98.69 199 LEU A N 1
ATOM 1585 C CA . LEU A 1 199 ? -3.141 -3.630 -4.091 1.00 98.69 199 LEU A CA 1
ATOM 1586 C C . LEU A 1 199 ? -2.408 -2.624 -4.972 1.00 98.69 199 LEU A C 1
ATOM 1588 O O . LEU A 1 199 ? -1.474 -3.009 -5.668 1.00 98.69 199 LEU A O 1
ATOM 1592 N N . GLU A 1 200 ? -2.857 -1.377 -4.987 1.00 98.06 200 GLU A N 1
ATOM 1593 C CA . GLU A 1 200 ? -2.460 -0.395 -5.994 1.00 98.06 200 GLU A CA 1
ATOM 1594 C C . GLU A 1 200 ? -2.146 0.957 -5.373 1.00 98.06 200 GLU A C 1
ATOM 1596 O O . GLU A 1 200 ? -2.939 1.483 -4.586 1.00 98.06 200 GLU A O 1
ATOM 1601 N N . HIS A 1 201 ? -1.063 1.574 -5.837 1.00 98.19 201 HIS A N 1
ATOM 1602 C CA . HIS A 1 201 ? -0.832 3.007 -5.686 1.00 98.19 201 HIS A CA 1
ATOM 1603 C C . HIS A 1 201 ? -1.176 3.713 -7.002 1.00 98.19 201 HIS A C 1
ATOM 1605 O O . HIS A 1 201 ? -0.320 3.884 -7.875 1.00 98.19 201 HIS A O 1
ATOM 1611 N N . PRO A 1 202 ? -2.456 4.055 -7.234 1.00 96.44 202 PRO A N 1
ATOM 1612 C CA . PRO A 1 202 ? -2.896 4.493 -8.546 1.00 96.44 202 PRO A CA 1
ATOM 1613 C C . PRO A 1 202 ? -2.319 5.865 -8.898 1.00 96.44 202 PRO A C 1
ATOM 1615 O O . PRO A 1 202 ? -2.282 6.782 -8.085 1.00 96.44 202 PRO A O 1
ATOM 1618 N N . LYS A 1 203 ? -2.003 6.063 -10.181 1.00 94.19 203 LYS A N 1
ATOM 1619 C CA . LYS A 1 203 ? -1.594 7.373 -10.719 1.00 94.19 203 LYS A CA 1
ATOM 1620 C C . LYS A 1 203 ? -2.672 8.459 -10.577 1.00 94.19 203 LYS A C 1
ATOM 1622 O O . LYS A 1 203 ? -2.380 9.650 -10.655 1.00 94.19 203 LYS A O 1
ATOM 1627 N N . THR A 1 204 ? -3.934 8.054 -10.467 1.00 92.38 204 THR A N 1
ATOM 1628 C CA . THR A 1 204 ? -5.091 8.949 -10.388 1.00 92.38 204 THR A CA 1
ATOM 1629 C C . THR A 1 204 ? -5.797 8.784 -9.057 1.00 92.38 204 THR A C 1
ATOM 1631 O O . THR A 1 204 ? -6.041 7.657 -8.635 1.00 92.38 204 THR A O 1
ATOM 1634 N N . PHE A 1 205 ? -6.245 9.891 -8.473 1.00 92.12 205 PHE A N 1
ATOM 1635 C CA . PHE A 1 205 ? -7.128 9.881 -7.312 1.00 92.12 205 PHE A CA 1
ATOM 1636 C C . PHE A 1 205 ? -8.498 10.489 -7.655 1.00 92.12 205 PHE A C 1
ATOM 1638 O O . PHE A 1 205 ? -8.677 11.162 -8.674 1.00 92.12 205 PHE A O 1
ATOM 1645 N N . SER A 1 206 ? -9.482 10.263 -6.787 1.00 93.25 206 SER A N 1
ATOM 1646 C CA . SER A 1 206 ? -10.805 10.885 -6.863 1.00 93.25 206 SER A CA 1
ATOM 1647 C C . SER A 1 206 ? -11.150 11.536 -5.534 1.00 93.25 206 SER A C 1
ATOM 1649 O O . SER A 1 206 ? -10.719 11.050 -4.499 1.00 93.25 206 SER A O 1
ATOM 1651 N N . ARG A 1 207 ? -11.972 12.592 -5.556 1.00 92.69 207 ARG A N 1
ATOM 1652 C CA . ARG A 1 207 ? -12.585 13.160 -4.341 1.00 92.69 207 ARG A CA 1
ATOM 1653 C C . ARG A 1 207 ? -13.616 12.221 -3.713 1.00 92.69 207 ARG A C 1
ATOM 1655 O O . ARG A 1 207 ? -13.910 12.338 -2.532 1.00 92.69 207 ARG A O 1
ATOM 1662 N N . ASP A 1 208 ? -14.174 11.310 -4.505 1.00 93.81 208 ASP A N 1
ATOM 1663 C CA . ASP A 1 208 ? -15.123 10.325 -4.010 1.00 93.81 208 ASP A CA 1
ATOM 1664 C C . ASP A 1 208 ? -14.339 9.099 -3.527 1.00 93.81 208 ASP A C 1
ATOM 1666 O O . ASP A 1 208 ? -13.837 8.329 -4.351 1.00 93.81 208 ASP A O 1
ATOM 1670 N N . GLY A 1 209 ? -14.270 8.883 -2.211 1.00 94.06 209 GLY A N 1
ATOM 1671 C CA . GLY A 1 209 ? -13.580 7.725 -1.627 1.00 94.06 209 GLY A CA 1
ATOM 1672 C C . GLY A 1 209 ? -14.013 6.388 -2.249 1.00 94.06 209 GLY A C 1
ATOM 1673 O O . GLY A 1 209 ? -15.173 6.218 -2.647 1.00 94.06 209 GLY A O 1
ATOM 1674 N N . ALA A 1 210 ? -13.063 5.469 -2.386 1.00 97.00 210 ALA A N 1
ATOM 1675 C CA . ALA A 1 210 ? -13.126 4.142 -2.998 1.00 97.00 210 ALA A CA 1
ATOM 1676 C C . ALA A 1 210 ? -13.592 4.098 -4.467 1.00 97.00 210 ALA A C 1
ATOM 1678 O O . ALA A 1 210 ? -13.768 3.019 -5.033 1.00 97.00 210 ALA A O 1
ATOM 1679 N N . LYS A 1 211 ? -13.803 5.245 -5.131 1.00 97.19 211 LYS A N 1
ATOM 1680 C CA . LYS A 1 211 ? -14.295 5.282 -6.521 1.00 97.19 211 LYS A CA 1
ATOM 1681 C C . LYS A 1 211 ? -13.274 4.742 -7.514 1.00 97.19 211 LYS A C 1
ATOM 1683 O O . LYS A 1 211 ? -13.656 4.010 -8.425 1.00 97.19 211 LYS A O 1
ATOM 1688 N N . VAL A 1 212 ? -12.001 5.108 -7.347 1.00 97.62 212 VAL A N 1
ATOM 1689 C CA . VAL A 1 212 ? -10.914 4.611 -8.204 1.00 97.62 212 VAL A CA 1
ATOM 1690 C C . VAL A 1 212 ? -10.783 3.100 -8.030 1.00 97.62 212 VAL A C 1
ATOM 1692 O O . VAL A 1 212 ? -10.851 2.380 -9.023 1.00 97.62 212 VAL A O 1
ATOM 1695 N N . ALA A 1 213 ? -10.735 2.625 -6.781 1.00 98.00 213 ALA A N 1
ATOM 1696 C CA . ALA A 1 213 ? -10.668 1.203 -6.460 1.00 98.00 213 ALA A CA 1
ATOM 1697 C C . ALA A 1 213 ? -11.837 0.403 -7.064 1.00 98.00 213 ALA A C 1
ATOM 1699 O O . ALA A 1 213 ? -11.616 -0.572 -7.777 1.00 98.00 213 ALA A O 1
ATOM 1700 N N . ALA A 1 214 ? -13.085 0.838 -6.859 1.00 98.12 214 ALA A N 1
ATOM 1701 C CA . ALA A 1 214 ? -14.264 0.142 -7.384 1.00 98.12 214 ALA A CA 1
ATOM 1702 C C . ALA A 1 214 ? -14.326 0.135 -8.923 1.00 98.12 214 ALA A C 1
ATOM 1704 O O . ALA A 1 214 ? -14.750 -0.848 -9.532 1.00 98.12 214 ALA A O 1
ATOM 1705 N N . SER A 1 215 ? -13.868 1.213 -9.567 1.00 97.75 215 SER A N 1
ATOM 1706 C CA . SER A 1 215 ? -13.786 1.274 -11.033 1.00 97.75 215 SER A CA 1
ATOM 1707 C C . SER A 1 215 ? -12.718 0.311 -11.560 1.00 97.75 215 SER A C 1
ATOM 1709 O O . SER A 1 215 ? -12.981 -0.457 -12.484 1.00 97.75 215 SER A O 1
ATOM 1711 N N . ALA A 1 216 ? -11.537 0.295 -10.934 1.00 97.56 216 ALA A N 1
ATOM 1712 C CA . ALA A 1 216 ? -10.456 -0.627 -11.274 1.00 97.56 216 ALA A CA 1
ATOM 1713 C C . ALA A 1 216 ? -10.854 -2.095 -11.045 1.00 97.56 216 ALA A C 1
ATOM 1715 O O . ALA A 1 216 ? -10.479 -2.964 -11.830 1.00 97.56 216 ALA A O 1
ATOM 1716 N N . ALA A 1 217 ? -11.679 -2.371 -10.034 1.00 98.12 217 ALA A N 1
ATOM 1717 C CA . ALA A 1 217 ? -12.158 -3.715 -9.728 1.00 98.12 217 ALA A CA 1
ATOM 1718 C C . ALA A 1 217 ? -12.959 -4.332 -10.888 1.00 98.12 217 ALA A C 1
ATOM 1720 O O . ALA A 1 217 ? -12.819 -5.519 -11.178 1.00 98.12 217 ALA A O 1
ATOM 1721 N N . SER A 1 218 ? -13.726 -3.511 -11.615 1.00 95.81 218 SER A N 1
ATOM 1722 C CA . SER A 1 218 ? -14.459 -3.944 -12.818 1.00 95.81 218 SER A CA 1
ATOM 1723 C C . SER A 1 218 ? -13.536 -4.280 -13.992 1.00 95.81 218 SER A C 1
ATOM 1725 O O . SER A 1 218 ? -13.873 -5.128 -14.812 1.00 95.81 218 SER A O 1
ATOM 1727 N N . ILE A 1 219 ? -12.386 -3.606 -14.086 1.00 96.44 219 ILE A N 1
ATOM 1728 C CA . ILE A 1 219 ? -11.413 -3.778 -15.174 1.00 96.44 219 ILE A CA 1
ATOM 1729 C C . ILE A 1 219 ? -10.588 -5.041 -14.940 1.00 96.44 219 ILE A C 1
ATOM 1731 O O . ILE A 1 219 ? -10.448 -5.872 -15.833 1.00 96.44 219 ILE A O 1
ATOM 1735 N N . TYR A 1 220 ? -10.059 -5.194 -13.727 1.00 97.19 220 TYR A N 1
ATOM 1736 C CA . TYR A 1 220 ? -9.148 -6.287 -13.388 1.00 97.19 220 TYR A CA 1
ATOM 1737 C C . TYR A 1 220 ? -9.851 -7.547 -12.885 1.00 97.19 220 TYR A C 1
ATOM 1739 O O . TYR A 1 220 ? -9.186 -8.561 -12.684 1.00 97.19 220 TYR A O 1
ATOM 1747 N N . LEU A 1 221 ? -11.172 -7.497 -12.676 1.00 97.56 221 LEU A N 1
ATOM 1748 C CA . LEU A 1 221 ? -11.979 -8.615 -12.177 1.00 97.56 221 LEU A CA 1
ATOM 1749 C C . LEU A 1 221 ? -11.431 -9.189 -10.857 1.00 97.56 221 LEU A C 1
ATOM 1751 O O . LEU A 1 221 ? -11.377 -10.405 -10.649 1.00 97.56 221 LEU A O 1
ATOM 1755 N N . LYS A 1 222 ? -11.009 -8.285 -9.969 1.00 98.06 222 LYS A N 1
ATOM 1756 C CA . LYS A 1 222 ? -10.434 -8.557 -8.646 1.00 98.06 222 LYS A CA 1
ATOM 1757 C C . LYS A 1 222 ? -10.938 -7.522 -7.649 1.00 98.06 222 LYS A C 1
ATOM 1759 O O . LYS A 1 222 ? -11.324 -6.421 -8.035 1.00 98.06 222 LYS A O 1
ATOM 1764 N N . ASN A 1 223 ? -10.886 -7.857 -6.364 1.00 98.69 223 ASN A N 1
ATOM 1765 C CA . ASN A 1 223 ? -10.988 -6.839 -5.326 1.00 98.69 223 ASN A CA 1
ATOM 1766 C C . ASN A 1 223 ? -9.762 -5.923 -5.409 1.00 98.69 223 ASN A C 1
ATOM 1768 O O . ASN A 1 223 ? -8.653 -6.396 -5.675 1.00 98.69 223 ASN A O 1
ATOM 1772 N N . ILE A 1 224 ? -9.957 -4.632 -5.171 1.00 98.62 224 ILE A N 1
ATOM 1773 C CA . ILE A 1 224 ? -8.903 -3.626 -5.272 1.00 98.62 224 ILE A CA 1
ATOM 1774 C C . ILE A 1 224 ? -8.751 -2.915 -3.940 1.00 98.62 224 ILE A C 1
ATOM 1776 O O . ILE A 1 224 ? -9.737 -2.450 -3.376 1.00 98.62 224 ILE A O 1
ATOM 1780 N N . ALA A 1 225 ? -7.516 -2.785 -3.470 1.00 98.69 225 ALA A N 1
ATOM 1781 C CA . ALA A 1 225 ? -7.168 -1.863 -2.401 1.00 98.69 225 ALA A CA 1
ATOM 1782 C C . ALA A 1 225 ? -6.294 -0.746 -2.967 1.00 98.69 225 ALA A C 1
ATOM 1784 O O . ALA A 1 225 ? -5.210 -1.022 -3.472 1.00 98.69 225 ALA A O 1
ATOM 1785 N N . CYS A 1 226 ? -6.770 0.494 -2.911 1.00 97.44 226 CYS A N 1
ATOM 1786 C CA . CYS A 1 226 ? -6.045 1.656 -3.405 1.00 97.44 226 CYS A CA 1
ATOM 1787 C C . CYS A 1 226 ? -5.477 2.509 -2.270 1.00 97.44 226 CYS A C 1
ATOM 1789 O O . CYS A 1 226 ? -6.110 2.708 -1.234 1.00 97.44 226 CYS A O 1
ATOM 1791 N N . ALA A 1 227 ? -4.298 3.053 -2.529 1.00 97.31 227 ALA A N 1
ATOM 1792 C CA . ALA A 1 227 ? -3.652 4.120 -1.777 1.00 97.31 227 ALA A CA 1
ATOM 1793 C C . ALA A 1 227 ? -3.817 5.474 -2.501 1.00 97.31 227 ALA A C 1
ATOM 1795 O O . ALA A 1 227 ? -4.734 5.627 -3.321 1.00 97.31 227 ALA A O 1
ATOM 1796 N N . HIS A 1 228 ? -2.945 6.451 -2.222 1.00 96.81 228 HIS A N 1
ATOM 1797 C CA . HIS A 1 228 ? -2.784 7.741 -2.917 1.00 96.81 228 HIS A CA 1
ATOM 1798 C C . HIS A 1 228 ? -3.918 8.761 -2.714 1.00 96.81 228 HIS A C 1
ATOM 1800 O O . HIS A 1 228 ? -3.700 9.972 -2.679 1.00 96.81 228 HIS A O 1
ATOM 1806 N N . GLY A 1 229 ? -5.165 8.300 -2.608 1.00 94.12 229 GLY A N 1
ATOM 1807 C CA . GLY A 1 229 ? -6.324 9.167 -2.400 1.00 94.12 229 GLY A CA 1
ATOM 1808 C C . GLY A 1 229 ? -6.433 9.725 -0.982 1.00 94.12 229 GLY A C 1
ATOM 1809 O O . GLY A 1 229 ? -7.192 10.669 -0.779 1.00 94.12 229 GLY A O 1
ATOM 1810 N N . HIS A 1 230 ? -5.711 9.142 -0.016 1.00 96.12 230 HIS A N 1
ATOM 1811 C CA . HIS A 1 230 ? -5.758 9.470 1.418 1.00 96.12 230 HIS A CA 1
ATOM 1812 C C . HIS A 1 230 ? -7.168 9.438 2.024 1.00 96.12 230 HIS A C 1
ATOM 1814 O O . HIS A 1 230 ? -7.444 10.087 3.034 1.00 96.12 230 HIS A O 1
ATOM 1820 N N . HIS A 1 231 ? -8.085 8.710 1.393 1.00 96.31 231 HIS A N 1
ATOM 1821 C CA . HIS A 1 231 ? -9.422 8.458 1.904 1.00 96.31 231 HIS A CA 1
ATOM 1822 C C . HIS A 1 231 ? -9.469 7.073 2.526 1.00 96.31 231 HIS A C 1
ATOM 1824 O O . HIS A 1 231 ? -8.678 6.204 2.180 1.00 96.31 231 HIS A O 1
ATOM 1830 N N . PHE A 1 232 ? -10.448 6.854 3.393 1.00 97.50 232 PHE A N 1
ATOM 1831 C CA . PHE A 1 232 ? -10.738 5.545 3.945 1.00 97.50 232 PHE A CA 1
ATOM 1832 C C . PHE A 1 232 ? -12.182 5.186 3.616 1.00 97.50 232 PHE A C 1
ATOM 1834 O O . PHE A 1 232 ? -13.090 6.003 3.787 1.00 97.50 232 PHE A O 1
ATOM 1841 N N . GLY A 1 233 ? -12.410 3.975 3.121 1.00 96.81 233 GLY A N 1
ATOM 1842 C CA . GLY A 1 233 ? -13.758 3.501 2.837 1.00 96.81 233 GLY A CA 1
ATOM 1843 C C . GLY A 1 233 ? -13.787 2.398 1.798 1.00 96.81 233 GLY A C 1
ATOM 1844 O O . GLY A 1 233 ? -12.751 1.929 1.335 1.00 96.81 233 GLY A O 1
ATOM 1845 N N . PHE A 1 234 ? -14.994 1.984 1.424 1.00 97.94 234 PHE A N 1
ATOM 1846 C CA . PHE A 1 234 ? -15.198 0.903 0.471 1.00 97.94 234 PHE A CA 1
ATOM 1847 C C . PHE A 1 234 ? -16.408 1.148 -0.426 1.00 97.94 234 PHE A C 1
ATOM 1849 O O . PHE A 1 234 ? -17.368 1.818 -0.041 1.00 97.94 234 PHE A O 1
ATOM 1856 N N . LYS A 1 235 ? -16.364 0.575 -1.627 1.00 98.12 235 LYS A N 1
ATOM 1857 C CA . LYS A 1 235 ? -17.442 0.547 -2.616 1.00 98.12 235 LYS A CA 1
ATOM 1858 C C . LYS A 1 235 ? -17.375 -0.759 -3.390 1.00 98.12 235 LYS A C 1
ATOM 1860 O O . LYS A 1 235 ? -16.292 -1.229 -3.719 1.00 98.12 235 LYS A O 1
ATOM 1865 N N . TYR A 1 236 ? -18.527 -1.321 -3.721 1.00 98.44 236 TYR A N 1
ATOM 1866 C CA . TYR A 1 236 ? -18.563 -2.385 -4.716 1.00 98.44 236 TYR A CA 1
ATOM 1867 C C . TYR A 1 236 ? -18.404 -1.810 -6.123 1.00 98.44 236 TYR A C 1
ATOM 1869 O O . TYR A 1 236 ? -18.779 -0.665 -6.391 1.00 98.44 236 TYR A O 1
ATOM 1877 N N . ASP A 1 237 ? -17.844 -2.622 -7.011 1.00 98.19 237 ASP A N 1
ATOM 1878 C CA . ASP A 1 237 ? -17.816 -2.373 -8.445 1.00 98.19 237 ASP A CA 1
ATOM 1879 C C . ASP A 1 237 ? -19.240 -2.312 -9.034 1.00 98.19 237 ASP A C 1
ATOM 1881 O O . ASP A 1 237 ? -20.224 -2.653 -8.372 1.00 98.19 237 ASP A O 1
ATOM 1885 N N . VAL A 1 238 ? -19.370 -1.915 -10.303 1.00 97.06 238 VAL A N 1
ATOM 1886 C CA . VAL A 1 238 ? -20.689 -1.756 -10.946 1.00 97.06 238 VAL A CA 1
ATOM 1887 C C . VAL A 1 238 ? -21.492 -3.058 -11.027 1.00 97.06 238 VAL A C 1
ATOM 1889 O O . VAL A 1 238 ? -22.717 -3.007 -11.102 1.00 97.06 238 VAL A O 1
ATOM 1892 N N . SER A 1 239 ? -20.830 -4.220 -11.002 1.00 97.56 239 SER A N 1
ATOM 1893 C CA . SER A 1 239 ? -21.495 -5.526 -10.975 1.00 97.56 239 SER A CA 1
ATOM 1894 C C . SER A 1 239 ? -21.885 -5.999 -9.572 1.00 97.56 239 SER A C 1
ATOM 1896 O O . SER A 1 239 ? -22.604 -6.989 -9.450 1.00 97.56 239 SER A O 1
ATOM 1898 N N . GLY A 1 240 ? -21.423 -5.323 -8.515 1.00 97.56 240 GLY A N 1
ATOM 1899 C CA . GLY A 1 240 ? -21.651 -5.729 -7.128 1.00 97.56 240 GLY A CA 1
ATOM 1900 C C . GLY A 1 240 ? -20.831 -6.944 -6.677 1.00 97.56 240 GLY A C 1
ATOM 1901 O O . GLY A 1 240 ? -21.094 -7.483 -5.603 1.00 97.56 240 GLY A O 1
ATOM 1902 N N . ARG A 1 241 ? -19.872 -7.418 -7.484 1.00 97.56 241 ARG A N 1
ATOM 1903 C CA . ARG A 1 241 ? -19.130 -8.669 -7.241 1.00 97.56 241 ARG A CA 1
ATOM 1904 C C . ARG A 1 241 ? -17.774 -8.446 -6.588 1.00 97.56 241 ARG A C 1
ATOM 1906 O O . ARG A 1 241 ? -17.344 -9.285 -5.801 1.00 97.56 241 ARG A O 1
ATOM 1913 N N . TYR A 1 242 ? -17.113 -7.344 -6.914 1.00 98.44 242 TYR A N 1
ATOM 1914 C CA . TYR A 1 242 ? -15.768 -7.022 -6.465 1.00 98.44 242 TYR A CA 1
ATOM 1915 C C . TYR A 1 242 ? -15.783 -5.803 -5.554 1.00 98.44 242 TYR A C 1
ATOM 1917 O O . TYR A 1 242 ? -16.494 -4.827 -5.793 1.00 98.44 242 TYR A O 1
ATOM 1925 N N . LEU A 1 243 ? -14.989 -5.867 -4.493 1.00 98.56 243 LEU A N 1
ATOM 1926 C CA . LEU A 1 243 ? -14.854 -4.808 -3.506 1.00 98.56 243 LEU A CA 1
ATOM 1927 C C . LEU A 1 243 ? -13.661 -3.917 -3.861 1.00 98.56 243 LEU A C 1
ATOM 1929 O O . LEU A 1 243 ? -12.541 -4.403 -3.988 1.00 98.56 243 LEU A O 1
ATOM 1933 N N . GLY A 1 244 ? -13.899 -2.618 -3.992 1.00 98.56 244 GLY A N 1
ATOM 1934 C CA . GLY A 1 244 ? -12.869 -1.588 -3.989 1.00 98.56 244 GLY A CA 1
ATOM 1935 C C . GLY A 1 244 ? -12.784 -0.934 -2.613 1.00 98.56 244 GLY A C 1
ATOM 1936 O O . GLY A 1 244 ? -13.810 -0.518 -2.077 1.00 98.56 244 GLY A O 1
ATOM 1937 N N . ILE A 1 245 ? -11.587 -0.816 -2.049 1.00 98.62 245 ILE A N 1
ATOM 1938 C CA . ILE A 1 245 ? -11.329 -0.099 -0.795 1.00 98.62 245 ILE A CA 1
ATOM 1939 C C . ILE A 1 245 ? -10.265 0.974 -1.010 1.00 98.62 245 ILE A C 1
ATOM 1941 O O . ILE A 1 245 ? -9.331 0.756 -1.778 1.00 98.62 245 ILE A O 1
ATOM 1945 N N . ASP A 1 246 ? -10.390 2.099 -0.311 1.00 98.50 246 ASP A N 1
ATOM 1946 C CA . ASP A 1 246 ? -9.258 2.998 -0.088 1.00 98.50 246 ASP A CA 1
ATOM 1947 C C . ASP A 1 246 ? -8.658 2.691 1.291 1.00 98.50 246 ASP A C 1
ATOM 1949 O O . ASP A 1 246 ? -9.379 2.514 2.283 1.00 98.50 246 ASP A O 1
ATOM 1953 N N . LEU A 1 247 ? -7.331 2.596 1.342 1.00 98.38 247 LEU A N 1
ATOM 1954 C CA . LEU A 1 247 ? -6.590 2.124 2.510 1.00 98.38 247 LEU A CA 1
ATOM 1955 C C . LEU A 1 247 ? -6.482 3.157 3.637 1.00 98.38 247 LEU A C 1
ATOM 1957 O O . LEU A 1 247 ? -6.144 2.778 4.756 1.00 98.38 247 LEU A O 1
ATOM 1961 N N . GLY A 1 248 ? -6.792 4.426 3.375 1.00 97.12 248 GLY A N 1
ATOM 1962 C CA . GLY A 1 248 ? -6.498 5.534 4.276 1.00 97.12 248 GLY A CA 1
ATOM 1963 C C . GLY A 1 248 ? -5.037 5.926 4.181 1.00 97.12 248 GLY A C 1
ATOM 1964 O O . GLY A 1 248 ? -4.553 6.287 3.113 1.00 97.12 248 GLY A O 1
ATOM 1965 N N . GLY A 1 249 ? -4.347 5.860 5.311 1.00 97.44 249 GLY A N 1
ATOM 1966 C CA . GLY A 1 249 ? -2.915 6.079 5.376 1.00 97.44 249 GLY A CA 1
ATOM 1967 C C . GLY A 1 249 ? -2.405 6.094 6.806 1.00 97.44 249 GLY A C 1
ATOM 1968 O O . GLY A 1 249 ? -3.154 6.281 7.768 1.00 97.44 249 GLY A O 1
ATOM 1969 N N . MET A 1 250 ? -1.098 5.909 6.952 1.00 98.31 250 MET A N 1
ATOM 1970 C CA . MET A 1 250 ? -0.435 5.884 8.259 1.00 98.31 250 MET A CA 1
ATOM 1971 C C . MET A 1 250 ? 0.079 7.267 8.686 1.00 98.31 250 MET A C 1
ATOM 1973 O O . MET A 1 250 ? 0.762 7.388 9.705 1.00 98.31 250 MET A O 1
ATOM 1977 N N . PHE A 1 251 ? -0.237 8.317 7.926 1.00 95.62 251 PHE A N 1
ATOM 1978 C CA . PHE A 1 251 ? 0.189 9.694 8.156 1.00 95.62 251 PHE A CA 1
ATOM 1979 C C . PHE A 1 251 ? -0.360 10.313 9.451 1.00 95.62 251 PHE A C 1
ATOM 1981 O O . PHE A 1 251 ? -1.397 9.940 10.000 1.00 95.62 251 PHE A O 1
ATOM 1988 N N . ASP A 1 252 ? 0.344 11.332 9.936 1.00 94.69 252 ASP A N 1
ATOM 1989 C CA . ASP A 1 252 ? -0.174 12.282 10.910 1.00 94.69 252 ASP A CA 1
ATOM 1990 C C . ASP A 1 252 ? -0.646 13.536 10.175 1.00 94.69 252 ASP A C 1
ATOM 1992 O O . ASP A 1 252 ? 0.173 14.317 9.687 1.00 94.69 252 ASP A O 1
ATOM 1996 N N . VAL A 1 253 ? -1.964 13.740 10.113 1.00 91.62 253 VAL A N 1
ATOM 1997 C CA . VAL A 1 253 ? -2.577 14.889 9.425 1.00 91.62 253 VAL A CA 1
ATOM 1998 C C . VAL A 1 253 ? -2.016 16.212 9.958 1.00 91.62 253 VAL A C 1
ATOM 2000 O O . VAL A 1 253 ? -1.813 17.148 9.189 1.00 91.62 253 VAL A O 1
ATOM 2003 N N . SER A 1 254 ? -1.660 16.282 11.249 1.00 89.69 254 SER A N 1
ATOM 2004 C CA . SER A 1 254 ? -1.093 17.491 11.861 1.00 89.69 254 SER A CA 1
ATOM 2005 C C . SER A 1 254 ? 0.322 17.837 11.391 1.00 89.69 254 SER A C 1
ATOM 2007 O O . SER A 1 254 ? 0.773 18.973 11.554 1.00 89.69 254 SER A O 1
ATOM 2009 N N . LYS A 1 255 ? 1.024 16.878 10.781 1.00 88.62 255 LYS A N 1
ATOM 2010 C CA . LYS A 1 255 ? 2.371 17.069 10.235 1.00 88.62 255 LYS A CA 1
ATOM 2011 C C . LYS A 1 255 ? 2.378 17.435 8.751 1.00 88.62 255 LYS A C 1
ATOM 2013 O O . LYS A 1 255 ? 3.429 17.825 8.249 1.00 88.62 255 LYS A O 1
ATOM 2018 N N . GLN A 1 256 ? 1.231 17.361 8.076 1.00 85.00 256 GLN A N 1
ATOM 2019 C CA . GLN A 1 256 ? 1.097 17.670 6.653 1.00 85.00 256 GLN A CA 1
ATOM 2020 C C . GLN A 1 256 ? 0.962 19.180 6.458 1.00 85.00 256 GLN A C 1
ATOM 2022 O O . GLN A 1 256 ? -0.131 19.747 6.468 1.00 85.00 256 GLN A O 1
ATOM 2027 N N . GLU A 1 257 ? 2.099 19.862 6.332 1.00 78.06 257 GLU A N 1
ATOM 2028 C CA . GLU A 1 257 ? 2.160 21.325 6.358 1.00 78.06 257 GLU A CA 1
ATOM 2029 C C . GLU A 1 257 ? 1.310 21.970 5.255 1.00 78.06 257 GLU A C 1
ATOM 2031 O O . GLU A 1 257 ? 0.693 23.019 5.474 1.00 78.06 257 GLU A O 1
ATOM 2036 N N . TYR A 1 258 ? 1.236 21.340 4.081 1.00 77.31 258 TYR A N 1
ATOM 2037 C CA . TYR A 1 258 ? 0.430 21.858 2.987 1.00 77.31 258 TYR A CA 1
ATOM 2038 C C . TYR A 1 258 ? -1.070 21.914 3.340 1.00 77.31 258 TYR A C 1
ATOM 2040 O O . TYR A 1 258 ? -1.724 22.885 2.957 1.00 77.31 258 TYR A O 1
ATOM 2048 N N . LEU A 1 259 ? -1.617 20.974 4.124 1.00 80.75 259 LEU A N 1
ATOM 2049 C CA . LEU A 1 259 ? -3.034 20.998 4.522 1.00 80.75 259 LEU A CA 1
ATOM 2050 C C . LEU A 1 259 ? -3.369 22.263 5.323 1.00 80.75 259 LEU A C 1
ATOM 2052 O O . LEU A 1 259 ? -4.400 22.889 5.093 1.00 80.75 259 LEU A O 1
ATOM 2056 N N . PHE A 1 260 ? -2.455 22.704 6.190 1.00 75.06 260 PHE A N 1
ATOM 2057 C CA . PHE A 1 260 ? -2.617 23.935 6.971 1.00 75.06 260 PHE A CA 1
ATOM 2058 C C . PHE A 1 260 ? -2.386 25.207 6.151 1.00 75.06 260 PHE A C 1
ATOM 2060 O O . PHE A 1 260 ? -2.979 26.247 6.435 1.00 75.06 260 PHE A O 1
ATOM 2067 N N . LYS A 1 261 ? -1.517 25.149 5.135 1.00 74.88 261 LYS A N 1
ATOM 2068 C CA . LYS A 1 261 ? -1.142 26.315 4.319 1.00 74.88 261 LYS A CA 1
ATOM 2069 C C . LYS A 1 261 ? -2.089 26.592 3.146 1.00 74.88 261 LYS A C 1
ATOM 2071 O O . LYS A 1 261 ? -2.019 27.683 2.585 1.00 74.88 261 LYS A O 1
ATOM 2076 N N . THR A 1 262 ? -2.936 25.639 2.753 1.00 71.94 262 THR A N 1
ATOM 2077 C CA . THR A 1 262 ? -3.731 25.733 1.509 1.00 71.94 262 THR A CA 1
ATOM 2078 C C . THR A 1 262 ? -5.065 26.484 1.683 1.00 71.94 262 THR A C 1
ATOM 2080 O O . THR A 1 262 ? -5.714 26.818 0.695 1.00 71.94 262 THR A O 1
ATOM 2083 N N . GLY A 1 263 ? -5.451 26.851 2.912 1.00 73.75 263 GLY A N 1
ATOM 2084 C CA . GLY A 1 263 ? -6.729 27.528 3.174 1.00 73.75 263 GLY A CA 1
ATOM 2085 C C . GLY A 1 263 ? -7.938 26.615 2.924 1.00 73.75 263 GLY A C 1
ATOM 2086 O O . GLY A 1 263 ? -7.806 25.394 2.886 1.00 73.75 263 GLY A O 1
ATOM 2087 N N . ILE A 1 264 ? -9.137 27.190 2.776 1.00 79.62 264 ILE A N 1
ATOM 2088 C CA . ILE A 1 264 ? -10.358 26.410 2.506 1.00 79.62 264 ILE A CA 1
ATOM 2089 C C . ILE A 1 264 ? -10.284 25.816 1.093 1.00 79.62 264 ILE A C 1
ATOM 2091 O O . ILE A 1 264 ? -10.110 26.544 0.117 1.00 79.62 264 ILE A O 1
ATOM 2095 N N . THR A 1 265 ? -10.481 24.500 0.976 1.00 84.75 265 THR A N 1
ATOM 2096 C CA . THR A 1 265 ? -10.584 23.798 -0.311 1.00 84.75 265 THR A CA 1
ATOM 2097 C C . THR A 1 265 ? -11.816 22.895 -0.337 1.00 84.75 265 THR A C 1
ATOM 2099 O O . THR A 1 265 ? -12.387 22.574 0.701 1.00 84.75 265 THR A O 1
ATOM 2102 N N . THR A 1 266 ? -12.220 22.450 -1.528 1.00 84.81 266 THR A N 1
ATOM 2103 C CA . THR A 1 266 ? -13.278 21.438 -1.705 1.00 84.81 266 THR A CA 1
ATOM 2104 C C . THR A 1 266 ? -12.732 20.005 -1.666 1.00 84.81 266 THR A C 1
ATOM 2106 O O . THR A 1 266 ? -13.396 19.085 -2.143 1.00 84.81 266 THR A O 1
ATOM 2109 N N . MET A 1 267 ? -11.480 19.818 -1.241 1.00 86.69 267 MET A N 1
ATOM 2110 C CA . MET A 1 267 ? -10.861 18.499 -1.151 1.00 86.69 267 MET A CA 1
ATOM 2111 C C . MET A 1 267 ? -11.262 17.854 0.178 1.00 86.69 267 MET A C 1
ATOM 2113 O O . MET A 1 267 ? -11.273 18.554 1.196 1.00 86.69 267 MET A O 1
ATOM 2117 N N . PRO A 1 268 ? -11.596 16.553 0.197 1.00 88.56 268 PRO A N 1
ATOM 2118 C CA . PRO A 1 268 ? -11.855 15.861 1.449 1.00 88.56 268 PRO A CA 1
ATOM 2119 C C . PRO A 1 268 ? -10.623 15.879 2.358 1.00 88.56 268 PRO A C 1
ATOM 2121 O O . PRO A 1 268 ? -9.482 15.967 1.898 1.00 88.56 268 PRO A O 1
ATOM 2124 N N . GLN A 1 269 ? -10.870 15.799 3.662 1.00 90.56 269 GLN A N 1
ATOM 2125 C CA . GLN A 1 269 ? -9.802 15.664 4.645 1.00 90.56 269 GLN A CA 1
ATOM 2126 C C . GLN A 1 269 ? -9.191 14.270 4.562 1.00 90.56 269 GLN A C 1
ATOM 2128 O O . GLN A 1 269 ? -9.913 13.284 4.399 1.00 90.56 269 GLN A O 1
ATOM 2133 N N . TRP A 1 270 ? -7.874 14.212 4.732 1.00 94.25 270 TRP A N 1
ATOM 2134 C CA . TRP A 1 270 ? -7.131 12.963 4.812 1.00 94.25 270 TRP A CA 1
ATOM 2135 C C . TRP A 1 270 ? -7.651 12.106 5.969 1.00 94.25 270 TRP A C 1
ATOM 2137 O O . TRP A 1 270 ? -7.832 12.611 7.077 1.00 94.25 270 TRP A O 1
ATOM 2147 N N . GLN A 1 271 ? -7.891 10.825 5.702 1.00 96.50 271 GLN A N 1
ATOM 2148 C CA . GLN A 1 271 ? -8.437 9.854 6.647 1.00 96.50 271 GLN A CA 1
ATOM 2149 C C . GLN A 1 271 ? -7.370 8.813 6.983 1.00 96.50 271 GLN A C 1
ATOM 2151 O O . GLN A 1 271 ? -7.085 7.944 6.156 1.00 96.50 271 GLN A O 1
ATOM 2156 N N . PRO A 1 272 ? -6.760 8.892 8.174 1.00 97.50 272 PRO A N 1
ATOM 2157 C CA . PRO A 1 272 ? -5.874 7.845 8.637 1.00 97.50 272 PRO A CA 1
ATOM 2158 C C . PRO A 1 272 ? -6.617 6.525 8.856 1.00 97.50 272 PRO A C 1
ATOM 2160 O O . PRO A 1 272 ? -7.782 6.512 9.252 1.00 97.50 272 PRO A O 1
ATOM 2163 N N . GLY A 1 273 ? -5.921 5.415 8.650 1.00 98.12 273 GLY A N 1
ATOM 2164 C CA . GLY A 1 273 ? -6.486 4.084 8.817 1.00 98.12 273 GLY A CA 1
ATOM 2165 C C . GLY A 1 273 ? -5.651 3.028 8.113 1.00 98.12 273 GLY A C 1
ATOM 2166 O O . GLY A 1 273 ? -4.708 3.344 7.388 1.00 98.12 273 GLY A O 1
ATOM 2167 N N . PHE A 1 274 ? -5.992 1.769 8.355 1.00 98.75 274 PHE A N 1
ATOM 2168 C CA . PHE A 1 274 ? -5.446 0.629 7.625 1.00 98.75 274 PHE A CA 1
ATOM 2169 C C . PHE A 1 274 ? -6.461 -0.517 7.599 1.00 98.75 274 PHE A C 1
ATOM 2171 O O . PHE A 1 274 ? -7.529 -0.441 8.209 1.00 98.75 274 PHE A O 1
ATOM 2178 N N . TRP A 1 275 ? -6.140 -1.595 6.892 1.00 98.81 275 TRP A N 1
ATOM 2179 C CA . TRP A 1 275 ? -6.999 -2.775 6.819 1.00 98.81 275 TRP A CA 1
ATOM 2180 C C . TRP A 1 275 ? -6.236 -4.030 7.224 1.00 98.81 275 TRP A C 1
ATOM 2182 O O . TRP A 1 275 ? -5.016 -4.103 7.099 1.00 98.81 275 TRP A O 1
ATOM 2192 N N . VAL A 1 276 ? -6.953 -5.051 7.686 1.00 98.81 276 VAL A N 1
ATOM 2193 C CA . VAL A 1 276 ? -6.395 -6.398 7.858 1.00 98.81 276 VAL A CA 1
ATOM 2194 C C . VAL A 1 276 ? -7.105 -7.352 6.916 1.00 98.81 276 VAL A C 1
ATOM 2196 O O . VAL A 1 276 ? -8.316 -7.538 7.006 1.00 98.81 276 VAL A O 1
ATOM 2199 N N . TYR A 1 277 ? -6.339 -7.985 6.038 1.00 98.69 277 TYR A N 1
ATOM 2200 C CA . TYR A 1 277 ? -6.781 -9.095 5.214 1.00 98.69 277 TYR A CA 1
ATOM 2201 C C . TYR A 1 277 ? -6.697 -10.412 5.988 1.00 98.69 277 TYR A C 1
ATOM 2203 O O . TYR A 1 277 ? -5.684 -10.701 6.628 1.00 98.69 277 TYR A O 1
ATOM 2211 N N . ARG A 1 278 ? -7.746 -11.236 5.913 1.00 97.19 278 ARG A N 1
ATOM 2212 C CA . ARG A 1 278 ? -7.766 -12.604 6.446 1.00 97.19 278 ARG A CA 1
ATOM 2213 C C . ARG A 1 278 ? -8.836 -13.441 5.751 1.00 97.19 278 ARG A C 1
ATOM 2215 O O . ARG A 1 278 ? -10.012 -13.083 5.759 1.00 97.19 278 ARG A O 1
ATOM 2222 N N . ASN A 1 279 ? -8.443 -14.598 5.215 1.00 94.44 279 ASN A N 1
ATOM 2223 C CA . ASN A 1 279 ? -9.348 -15.586 4.611 1.00 94.44 279 ASN A CA 1
ATOM 2224 C C . ASN A 1 279 ? -10.266 -14.981 3.527 1.00 94.44 279 ASN A C 1
ATOM 2226 O O . ASN A 1 279 ? -11.487 -15.160 3.556 1.00 94.44 279 ASN A O 1
ATOM 2230 N N . GLY A 1 280 ? -9.701 -14.206 2.598 1.00 93.88 280 GLY A N 1
ATOM 2231 C CA . GLY A 1 280 ? -10.454 -13.567 1.515 1.00 93.88 280 GLY A CA 1
ATOM 2232 C C . GLY A 1 280 ? -11.254 -12.323 1.912 1.00 93.88 280 GLY A C 1
ATOM 2233 O O . GLY A 1 280 ? -11.829 -11.685 1.030 1.00 93.88 2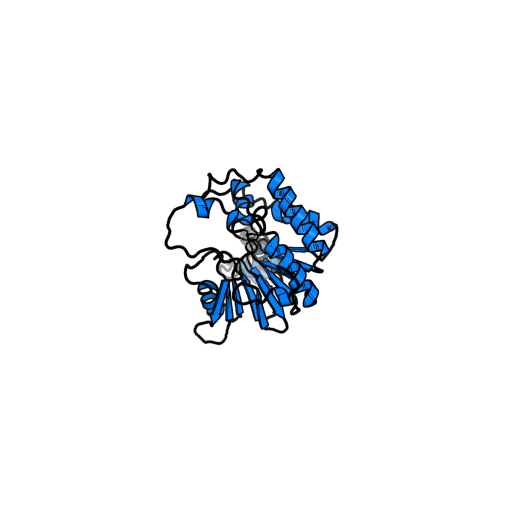80 GLY A O 1
ATOM 2234 N N . LYS A 1 281 ? -11.306 -11.971 3.202 1.00 96.06 281 LYS A N 1
ATOM 2235 C CA . LYS A 1 281 ? -12.059 -10.828 3.736 1.00 96.06 281 LYS A CA 1
ATOM 2236 C C . LYS A 1 281 ? -11.120 -9.755 4.270 1.00 96.06 281 LYS A C 1
ATOM 2238 O O . LYS A 1 281 ? -9.965 -10.036 4.577 1.00 96.06 281 LYS A O 1
ATOM 2243 N N . VAL A 1 282 ? -11.650 -8.546 4.415 1.00 98.00 282 VAL A N 1
ATOM 2244 C CA . VAL A 1 282 ? -10.940 -7.408 4.999 1.00 98.00 282 VAL A CA 1
ATOM 2245 C C . VAL A 1 282 ? -11.689 -6.873 6.216 1.00 98.00 282 VAL A C 1
ATOM 2247 O O . VAL A 1 282 ? -12.920 -6.857 6.240 1.00 98.00 282 VAL A O 1
ATOM 2250 N N . LEU A 1 283 ? -10.933 -6.460 7.226 1.00 98.31 283 LEU A N 1
ATOM 2251 C CA . LEU A 1 283 ? -11.403 -5.758 8.414 1.00 98.31 283 LEU A CA 1
ATOM 2252 C C . LEU A 1 283 ? -10.953 -4.292 8.300 1.00 98.31 283 LEU A C 1
ATOM 2254 O O . LEU A 1 283 ? -9.748 -4.083 8.139 1.00 98.31 283 LEU A O 1
ATOM 2258 N N . PRO A 1 284 ? -11.865 -3.303 8.346 1.00 98.38 284 PRO A N 1
ATOM 2259 C CA . PRO A 1 284 ? -11.489 -1.892 8.407 1.00 98.38 284 PRO A CA 1
ATOM 2260 C C . PRO A 1 284 ? -10.974 -1.528 9.798 1.00 98.38 284 PRO A C 1
ATOM 2262 O O . PRO A 1 284 ? -11.609 -1.881 10.790 1.00 98.38 284 PRO A O 1
ATOM 2265 N N . LEU A 1 285 ? -9.845 -0.821 9.869 1.00 98.38 285 LEU A N 1
ATOM 2266 C CA . LEU A 1 285 ? -9.295 -0.271 11.105 1.00 98.38 285 LEU A CA 1
ATOM 2267 C C . LEU A 1 285 ? -9.159 1.246 10.956 1.00 98.38 285 LEU A C 1
ATOM 2269 O O . LEU A 1 285 ? -8.099 1.765 10.600 1.00 98.38 285 LEU A O 1
ATOM 2273 N N . GLU A 1 286 ? -10.254 1.946 11.237 1.00 96.88 286 GLU A N 1
ATOM 2274 C CA . GLU A 1 286 ? -10.292 3.401 11.385 1.00 96.88 286 GLU A CA 1
ATOM 2275 C C . GLU A 1 286 ? -11.095 3.811 12.643 1.00 96.88 286 GLU A C 1
ATOM 2277 O O . GLU A 1 286 ? -11.790 2.973 13.222 1.00 96.88 286 GLU A O 1
ATOM 2282 N N . ASP A 1 287 ? -10.975 5.061 13.099 1.00 96.31 287 ASP A N 1
ATOM 2283 C CA . ASP A 1 287 ? -11.558 5.553 14.361 1.00 96.31 287 ASP A CA 1
ATOM 2284 C C . ASP A 1 287 ? -13.083 5.368 14.514 1.00 96.31 287 ASP A C 1
ATOM 2286 O O . ASP A 1 287 ? -13.547 5.052 15.606 1.00 96.31 287 ASP A O 1
ATOM 2290 N N . SER A 1 288 ? -13.882 5.555 13.463 1.00 95.06 288 SER A N 1
ATOM 2291 C CA . SER A 1 288 ? -15.347 5.426 13.498 1.00 95.06 288 SER A CA 1
ATOM 2292 C C . SER A 1 288 ? -15.858 3.984 13.357 1.00 95.06 288 SER A C 1
ATOM 2294 O O . SER A 1 288 ? -17.018 3.708 13.663 1.00 95.06 288 SER A O 1
ATOM 2296 N N . MET A 1 289 ? -14.994 3.055 12.944 1.00 96.31 289 MET A N 1
ATOM 2297 C CA . MET A 1 289 ? -15.293 1.640 12.701 1.00 96.31 289 MET A CA 1
ATOM 2298 C C . MET A 1 289 ? -14.636 0.710 13.725 1.00 96.31 289 MET A C 1
ATOM 2300 O O . MET A 1 289 ? -14.903 -0.492 13.703 1.00 96.31 289 MET A O 1
ATOM 2304 N N . THR A 1 290 ? -13.797 1.237 14.622 1.00 97.31 290 THR A N 1
ATOM 2305 C CA . THR A 1 290 ? -12.994 0.430 15.550 1.00 97.31 290 THR A CA 1
ATOM 2306 C C . THR A 1 290 ? -13.162 0.903 16.984 1.00 97.31 290 THR A C 1
ATOM 2308 O O . THR A 1 290 ? -12.842 2.043 17.310 1.00 97.31 290 THR A O 1
ATOM 2311 N N . ASP A 1 291 ? -13.571 0.000 17.877 1.00 96.88 291 ASP A N 1
ATOM 2312 C CA . ASP A 1 291 ? -13.384 0.223 19.309 1.00 96.88 291 ASP A CA 1
ATOM 2313 C C . ASP A 1 291 ? -11.941 -0.141 19.685 1.00 96.88 291 ASP A C 1
ATOM 2315 O O . ASP A 1 291 ? -11.570 -1.311 19.796 1.00 96.88 291 ASP A O 1
ATOM 2319 N N . TRP A 1 292 ? -11.087 0.869 19.851 1.00 96.94 292 TRP A N 1
ATOM 2320 C CA . TRP A 1 292 ? -9.665 0.651 20.124 1.00 96.94 292 TRP A CA 1
ATOM 2321 C C . TRP A 1 292 ? -9.382 -0.017 21.475 1.00 96.94 292 TRP A C 1
ATOM 2323 O O . TRP A 1 292 ? -8.322 -0.634 21.644 1.00 96.94 292 TRP A O 1
ATOM 2333 N N . LYS A 1 293 ? -10.353 -0.021 22.398 1.00 95.69 293 LYS A N 1
ATOM 2334 C CA . LYS A 1 293 ? -10.249 -0.764 23.662 1.00 95.69 293 LYS A CA 1
ATOM 2335 C C . LYS A 1 293 ? -10.123 -2.259 23.427 1.00 95.69 293 LYS A C 1
ATOM 2337 O O . LYS A 1 293 ? -9.407 -2.924 24.178 1.00 95.69 293 LYS A O 1
ATOM 2342 N N . ASP A 1 294 ? -10.715 -2.772 22.348 1.00 96.00 294 ASP A N 1
ATOM 2343 C CA . ASP A 1 294 ? -10.542 -4.167 21.959 1.00 96.00 294 ASP A CA 1
ATOM 2344 C C . ASP A 1 294 ? -9.062 -4.488 21.735 1.00 96.00 294 ASP A C 1
ATOM 2346 O O . ASP A 1 294 ? -8.623 -5.598 22.020 1.00 96.00 294 ASP A O 1
ATOM 2350 N N . TYR A 1 295 ? -8.249 -3.532 21.301 1.00 96.69 295 TYR A N 1
ATOM 2351 C CA . TYR A 1 295 ? -6.829 -3.742 21.016 1.00 96.69 295 TYR A CA 1
ATOM 2352 C C . TYR A 1 295 ? -5.899 -3.196 22.100 1.00 96.69 295 TYR A C 1
ATOM 2354 O O . TYR A 1 295 ? -4.684 -3.274 21.941 1.00 96.69 295 TYR A O 1
ATOM 2362 N N . SER A 1 296 ? -6.446 -2.703 23.218 1.00 94.56 296 SER A N 1
ATOM 2363 C CA . SER A 1 296 ? -5.670 -2.147 24.338 1.00 94.56 296 SER A CA 1
ATOM 2364 C C . SER A 1 296 ? -4.726 -1.010 23.916 1.00 94.56 296 SER A C 1
ATOM 2366 O O . SER A 1 296 ? -3.594 -0.919 24.395 1.00 94.56 296 SER A O 1
ATOM 2368 N N . VAL A 1 297 ? -5.183 -0.152 23.001 1.00 90.50 297 VAL A N 1
ATOM 2369 C CA . VAL A 1 297 ? -4.480 1.058 22.553 1.00 90.50 297 VAL A CA 1
ATOM 2370 C C . VAL A 1 297 ? -5.465 2.219 22.554 1.00 90.50 297 VAL A C 1
ATOM 2372 O O . VAL A 1 297 ? -6.574 2.046 22.071 1.00 90.50 297 VAL A O 1
ATOM 2375 N N . ASP A 1 298 ? -5.042 3.383 23.048 1.00 76.88 298 ASP A N 1
ATOM 2376 C CA . ASP A 1 298 ? -5.774 4.654 22.939 1.00 76.88 298 ASP A CA 1
ATOM 2377 C C . ASP A 1 298 ? -5.007 5.638 22.042 1.00 76.88 298 ASP A C 1
ATOM 2379 O O . ASP A 1 298 ? -3.774 5.798 22.248 1.00 76.88 298 ASP A O 1
#

Secondary structure (DSSP, 8-state):
---PPPPTT-HHHHHHHHHTT--HHHHHHHHTS-HHHHHHHHTT---HHHHHHTSPP---PPEEE-SS-EEEEE---BTSB-HHHHHHHHHHHHHHT--EEEEES-SB--GGG-SS-TT---S-HHHHHHHHHHHHHHHHHHH-SEEEEE--TTTTHHHHHTTT--HHHHHHHHHHTTSTTSEEEESSSEEEETTTEEEE--S---SSTTHHHHHHHHHHTSEEEE-SS--EEEEE-TTSSSEEEEE-BSB-GGG-HHHHHS-S-SSPPP--BEEEEETTEEEEESTTT--GGGGT--

pLDDT: mean 89.37, std 11.29, range [45.25, 98.88]

Foldseek 3Di:
DPQQDADPPCLQVLLVCVVVVNQLCNSCVVRVHDSVVSCVSNVPDDHVVVVVVPPDDPPDDAAEAEQAKEWEAEQCQPPQFDPQLVVLVLLVCVVVVHQHYEYQANLQQQCCLDPVCVPLPVQPHDVRSLVRSLVVLLVSVVRHQAYAYEYAPRQVSVCVVVVNDRPPVVSSVVSCVVPPPRYHYYPASWHHYPPAEIEGADPDEDLDFLPVQLQVCVVVVHAYEYEPNLDFDWDHHPVNPHIGTYARHRGDLVSPVCVVVVPDDPHDRRFHWIWIDHPSDIDTGGDVRDDSVVSVGD

Radius of gyration: 26.63 Å; chains: 1; bounding box: 49×53×89 Å

Sequence (298 aa):
MSTGVWPKERHDELAALREAGTTTKAIAEMVGCSEQVASYHLKDIEPLSKMLDILPDYDKEILQIPDRPCALTADWHAPYFSKLWLRRLIAVCTKLGVKDLAIVGDFADMSWISRFVRKEQRGGGLDQDARIIYKTLDMLLNIFDDVWWCFGNHEDRLPQRLGGHDMLQASAEAVGRRTPGRLHVSDIPTLLLGDKWRLEHPKTFSRDGAKVAASAASIYLKNIACAHGHHFGFKYDVSGRYLGIDLGGMFDVSKQEYLFKTGITTMPQWQPGFWVYRNGKVLPLEDSMTDWKDYSVD